Protein AF-A0A8T4R9L1-F1 (afdb_monomer)

Sequence (203 aa):
MLKIRDIDEAKTIFKGWDNNHMWDTPSLDFLEHTKKKARETLKLASYLLNKIENTHELDDISIASMWVITKCYYSMFFLVEYLLGLDGKKIPEGTQDTHKTIYLAFLYYYLIKNSELEQDSKKIITTSRMSKALVLFKDSQDESLVLQRIKKSASDLKSQKEQRHKFTYRENRPAELYEAKKSFEKAREFREIIEEYIQTKKV

pLDDT: mean 87.04, std 10.11, range [48.38, 98.44]

Structure (mmCIF, N/CA/C/O backbone):
data_AF-A0A8T4R9L1-F1
#
_entry.id   AF-A0A8T4R9L1-F1
#
loop_
_atom_site.group_PDB
_atom_site.id
_atom_site.type_symbol
_atom_site.label_atom_id
_atom_site.label_alt_id
_atom_site.label_comp_id
_atom_site.label_asym_id
_atom_site.label_entity_id
_atom_site.label_seq_id
_atom_site.pdbx_PDB_ins_code
_atom_site.Cartn_x
_atom_site.Cartn_y
_atom_site.Cartn_z
_atom_site.occupancy
_atom_site.B_iso_or_equiv
_atom_site.auth_seq_id
_atom_site.auth_comp_id
_atom_site.auth_asym_id
_atom_site.auth_atom_id
_atom_site.pdbx_PDB_model_num
ATOM 1 N N . MET A 1 1 ? 6.833 12.960 6.182 1.00 62.31 1 MET A N 1
ATOM 2 C CA . MET A 1 1 ? 5.923 13.274 7.312 1.00 62.31 1 MET A CA 1
ATOM 3 C C . MET A 1 1 ? 4.505 13.224 6.764 1.00 62.31 1 MET A C 1
ATOM 5 O O . MET A 1 1 ? 4.333 13.671 5.633 1.00 62.31 1 MET A O 1
ATOM 9 N N . LEU A 1 2 ? 3.537 12.633 7.479 1.00 75.50 2 LEU A N 1
ATOM 10 C CA . LEU A 1 2 ? 2.131 12.683 7.051 1.00 75.50 2 LEU A CA 1
ATOM 11 C C . LEU A 1 2 ? 1.713 14.152 6.984 1.00 75.50 2 LEU A C 1
ATOM 13 O O . LEU A 1 2 ? 1.981 14.895 7.928 1.00 75.50 2 LEU A O 1
ATOM 17 N N . LYS A 1 3 ? 1.135 14.594 5.865 1.00 85.38 3 LYS A N 1
ATOM 18 C CA . LYS A 1 3 ? 0.703 15.988 5.757 1.00 85.38 3 LYS A CA 1
ATOM 19 C C . LYS A 1 3 ? -0.622 16.132 6.496 1.00 85.38 3 LYS A C 1
ATOM 21 O O . LYS A 1 3 ? -1.505 15.304 6.305 1.00 85.38 3 LYS A O 1
ATOM 26 N N . ILE A 1 4 ? -0.768 17.205 7.274 1.00 84.19 4 ILE A N 1
ATOM 27 C CA . ILE A 1 4 ? -2.018 17.535 7.985 1.00 84.19 4 ILE A CA 1
ATOM 28 C C . ILE A 1 4 ? -3.203 17.529 7.010 1.00 84.19 4 ILE A C 1
ATOM 30 O O . ILE A 1 4 ? -4.200 16.870 7.260 1.00 84.19 4 ILE A O 1
ATOM 34 N N . ARG A 1 5 ? -3.014 18.093 5.810 1.00 88.81 5 ARG A N 1
ATOM 35 C CA . ARG A 1 5 ? -4.011 18.044 4.733 1.00 88.81 5 ARG A CA 1
ATOM 36 C C . ARG A 1 5 ? -4.490 16.627 4.382 1.00 88.81 5 ARG A C 1
ATOM 38 O O . ARG A 1 5 ? -5.675 16.453 4.137 1.00 88.81 5 ARG A O 1
ATOM 45 N N . ASP A 1 6 ? -3.598 15.632 4.329 1.00 89.44 6 ASP A N 1
ATOM 46 C CA . ASP A 1 6 ? -4.005 14.251 4.022 1.00 89.44 6 ASP A CA 1
ATOM 47 C C . ASP A 1 6 ? -4.809 13.649 5.190 1.00 89.44 6 ASP A C 1
ATOM 49 O O . ASP A 1 6 ? -5.739 12.880 4.966 1.00 89.44 6 ASP A O 1
ATOM 53 N N . ILE A 1 7 ? -4.461 14.009 6.433 1.00 88.06 7 ILE A N 1
ATOM 54 C CA . ILE A 1 7 ? -5.166 13.578 7.650 1.00 88.06 7 ILE A CA 1
ATOM 55 C C . ILE A 1 7 ? -6.583 14.161 7.673 1.00 88.06 7 ILE A C 1
ATOM 57 O O . ILE A 1 7 ? -7.544 13.418 7.871 1.00 88.06 7 ILE A O 1
ATOM 61 N N . ASP A 1 8 ? -6.718 15.465 7.436 1.00 88.62 8 ASP A N 1
ATOM 62 C CA . ASP A 1 8 ? -8.008 16.161 7.442 1.00 88.62 8 ASP A CA 1
ATOM 63 C C . ASP A 1 8 ? -8.919 15.660 6.321 1.00 88.62 8 ASP A C 1
ATOM 65 O O . ASP A 1 8 ? -10.107 15.402 6.536 1.00 88.62 8 ASP A O 1
ATOM 69 N N . GLU A 1 9 ? -8.355 15.455 5.129 1.00 91.06 9 GLU A N 1
ATOM 70 C CA . GLU A 1 9 ? -9.093 14.912 3.993 1.00 91.06 9 GLU A CA 1
ATOM 71 C C . GLU A 1 9 ? -9.571 13.480 4.271 1.00 91.06 9 GLU A C 1
ATOM 73 O O . GLU A 1 9 ? -10.744 13.170 4.057 1.00 91.06 9 GLU A O 1
ATOM 78 N N . ALA A 1 10 ? -8.703 12.624 4.819 1.00 90.19 10 ALA A N 1
ATOM 79 C CA . ALA A 1 10 ? -9.068 11.265 5.205 1.00 90.19 10 ALA A CA 1
ATOM 80 C C . ALA A 1 10 ? -10.203 11.261 6.247 1.00 90.19 10 ALA A C 1
ATOM 82 O O . ALA A 1 10 ? -11.196 10.556 6.079 1.00 90.19 10 ALA A O 1
ATOM 83 N N . LYS A 1 11 ? -10.120 12.091 7.293 1.00 87.69 11 LYS A N 1
ATOM 84 C CA . LYS A 1 11 ? -11.196 12.202 8.292 1.00 87.69 11 LYS A CA 1
ATOM 85 C C . LYS A 1 11 ? -12.517 12.644 7.673 1.00 87.69 11 LYS A C 1
ATOM 87 O O . LYS A 1 11 ? -13.553 12.063 7.988 1.00 87.69 11 LYS A O 1
ATOM 92 N N . THR A 1 12 ? -12.474 13.649 6.804 1.00 87.94 12 THR A N 1
ATOM 93 C CA . THR A 1 12 ? -13.668 14.214 6.165 1.00 87.94 12 THR A CA 1
ATOM 94 C C . THR A 1 12 ? -14.386 13.167 5.319 1.00 87.94 12 THR A C 1
ATOM 96 O O . THR A 1 12 ? -15.592 12.985 5.466 1.00 87.94 12 THR A O 1
ATOM 99 N N . ILE A 1 13 ? -13.644 12.434 4.483 1.00 87.00 13 ILE A N 1
ATOM 100 C CA . ILE A 1 13 ? -14.214 11.402 3.608 1.00 87.00 13 ILE A CA 1
ATOM 101 C C . ILE A 1 13 ? -14.765 10.237 4.439 1.00 87.00 13 ILE A C 1
ATOM 103 O O . ILE A 1 13 ? -15.932 9.867 4.305 1.00 87.00 13 ILE A O 1
ATOM 107 N N . PHE A 1 14 ? -13.949 9.664 5.327 1.00 87.06 14 PHE A N 1
ATOM 108 C CA . PHE A 1 14 ? -14.274 8.367 5.921 1.00 87.06 14 PHE A CA 1
ATOM 109 C C . PHE A 1 14 ? -15.172 8.434 7.159 1.00 87.06 14 PHE A C 1
ATOM 111 O O . PHE A 1 14 ? -15.852 7.449 7.446 1.00 87.06 14 PHE A O 1
ATOM 118 N N . LYS A 1 15 ? -15.290 9.589 7.835 1.00 79.56 15 LYS A N 1
ATOM 119 C CA . LYS A 1 15 ? -16.308 9.776 8.889 1.00 79.56 15 LYS A CA 1
ATOM 120 C C . LYS A 1 15 ? -17.728 9.636 8.326 1.00 79.56 15 LYS A C 1
ATOM 122 O O . LYS A 1 15 ? -18.592 9.074 8.987 1.00 79.56 15 LYS A O 1
ATOM 127 N N . GLY A 1 16 ? -17.962 10.101 7.095 1.00 71.69 16 GLY A N 1
ATOM 128 C CA . GLY A 1 16 ? -19.241 9.913 6.400 1.00 71.69 16 GLY A CA 1
ATOM 129 C C . GLY A 1 16 ? -19.455 8.486 5.880 1.00 71.69 16 GLY A C 1
ATOM 130 O O . GLY A 1 16 ? -20.595 8.046 5.736 1.00 71.69 16 GLY A O 1
ATOM 131 N N . TRP A 1 17 ? -18.372 7.752 5.608 1.00 78.88 17 TRP A N 1
ATOM 132 C CA . TRP A 1 17 ? -18.435 6.385 5.080 1.00 78.88 17 TRP A CA 1
ATOM 133 C C . TRP A 1 17 ? -18.660 5.343 6.162 1.00 78.88 17 TRP A C 1
ATOM 135 O O . TRP A 1 17 ? -19.376 4.380 5.917 1.00 78.88 17 TRP A O 1
ATOM 145 N N . ASP A 1 18 ? -18.127 5.552 7.365 1.00 72.81 18 ASP A N 1
ATOM 146 C CA . ASP A 1 18 ? -18.376 4.655 8.495 1.00 72.81 18 ASP A CA 1
ATOM 147 C C . ASP A 1 18 ? -19.863 4.493 8.824 1.00 72.81 18 ASP A C 1
ATOM 149 O O . ASP A 1 18 ? -20.257 3.439 9.313 1.00 72.81 18 ASP A O 1
ATOM 153 N N . ASN A 1 19 ? -20.681 5.492 8.495 1.00 68.75 19 ASN A N 1
ATOM 154 C CA . ASN A 1 19 ? -22.121 5.451 8.719 1.00 68.75 19 ASN A CA 1
ATOM 155 C C . ASN A 1 19 ? -22.905 4.775 7.579 1.00 68.75 19 ASN A C 1
ATOM 157 O O . ASN A 1 19 ? -24.065 4.448 7.783 1.00 68.75 19 ASN A O 1
ATOM 161 N N . ASN A 1 20 ? -22.310 4.595 6.389 1.00 67.56 20 ASN A N 1
ATOM 162 C CA . ASN A 1 20 ? -23.070 4.320 5.157 1.00 67.56 20 ASN A CA 1
ATOM 163 C C . ASN A 1 20 ? -22.440 3.293 4.189 1.00 67.56 20 ASN A C 1
ATOM 165 O O . ASN A 1 20 ? -23.089 2.907 3.223 1.00 67.56 20 ASN A O 1
ATOM 169 N N . HIS A 1 21 ? -21.183 2.876 4.383 1.00 67.88 21 HIS A N 1
ATOM 170 C CA . HIS A 1 21 ? -20.428 2.086 3.396 1.00 67.88 21 HIS A CA 1
ATOM 171 C C . HIS A 1 21 ? -19.592 0.986 4.061 1.00 67.88 21 HIS A C 1
ATOM 173 O O . HIS A 1 21 ? -18.358 1.035 4.112 1.00 67.88 21 HIS A O 1
ATOM 179 N N . MET A 1 22 ? -20.284 -0.029 4.572 1.00 70.19 22 MET A N 1
ATOM 180 C CA . MET A 1 22 ? -19.676 -1.260 5.075 1.00 70.19 22 MET A CA 1
ATOM 181 C C . MET A 1 22 ? -20.150 -2.456 4.253 1.00 70.19 22 MET A C 1
ATOM 183 O O . MET A 1 22 ? -21.256 -2.454 3.720 1.00 70.19 22 MET A O 1
ATOM 187 N N . TRP A 1 23 ? -19.298 -3.468 4.138 1.00 64.94 23 TRP A N 1
ATOM 188 C CA . TRP A 1 23 ? -19.757 -4.805 3.790 1.00 64.94 23 TRP A CA 1
ATOM 189 C C . TRP A 1 23 ? -20.481 -5.388 5.003 1.00 64.94 23 TRP A C 1
ATOM 191 O O . TRP A 1 23 ? -19.935 -5.328 6.103 1.00 64.94 23 TRP A O 1
ATOM 201 N N . ASP A 1 24 ? -21.635 -6.022 4.795 1.00 67.50 24 ASP A N 1
ATOM 202 C CA . ASP A 1 24 ? -22.235 -6.875 5.830 1.00 67.50 24 ASP A CA 1
ATOM 203 C C . ASP A 1 24 ? -21.300 -8.054 6.133 1.00 67.50 24 ASP A C 1
ATOM 205 O O . ASP A 1 24 ? -20.992 -8.364 7.280 1.00 67.50 24 ASP A O 1
ATOM 209 N N . THR A 1 25 ? -20.774 -8.682 5.079 1.00 75.25 25 THR A N 1
ATOM 210 C CA . THR A 1 25 ? -19.637 -9.606 5.118 1.00 75.25 25 THR A CA 1
ATOM 211 C C . THR A 1 25 ? -18.990 -9.614 3.726 1.00 75.25 25 THR A C 1
ATOM 213 O O . THR A 1 25 ? -19.687 -9.865 2.741 1.00 75.25 25 THR A O 1
ATOM 216 N N . PRO A 1 26 ? -17.689 -9.311 3.584 1.00 82.75 26 PRO A N 1
ATOM 217 C CA . PRO A 1 26 ? -17.013 -9.432 2.297 1.00 82.75 26 PRO A CA 1
ATOM 2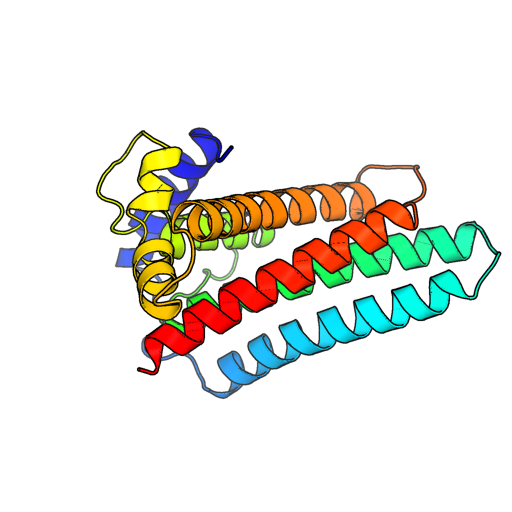18 C C . PRO A 1 26 ? -16.978 -10.900 1.865 1.00 82.75 26 PRO A C 1
ATOM 220 O O . PRO A 1 26 ? -16.735 -11.782 2.689 1.00 82.75 26 PRO A O 1
ATOM 223 N N . SER A 1 27 ? -17.185 -11.174 0.575 1.00 86.62 27 SER A N 1
ATOM 224 C CA . SER A 1 27 ? -17.116 -12.551 0.082 1.00 86.62 27 SER A CA 1
ATOM 225 C C . SER A 1 27 ? -15.698 -13.117 0.220 1.00 86.62 27 SER A C 1
ATOM 227 O O . SER A 1 27 ? -14.704 -12.409 0.026 1.00 86.62 27 SER A O 1
ATOM 229 N N . LEU A 1 28 ? -15.599 -14.414 0.529 1.00 88.56 28 LEU A N 1
ATOM 230 C CA . LEU A 1 28 ? -14.314 -15.119 0.570 1.00 88.56 28 LEU A CA 1
ATOM 231 C C . LEU A 1 28 ? -13.585 -15.004 -0.773 1.00 88.56 28 LEU A C 1
ATOM 233 O O . LEU A 1 28 ? -12.397 -14.693 -0.790 1.00 88.56 28 LEU A O 1
ATOM 237 N N . ASP A 1 29 ? -14.317 -15.124 -1.883 1.00 91.31 29 ASP A N 1
ATOM 238 C CA . ASP A 1 29 ? -13.775 -14.969 -3.234 1.00 91.31 29 ASP A CA 1
ATOM 239 C C . ASP A 1 29 ? -13.110 -13.605 -3.445 1.00 91.31 29 ASP A C 1
ATOM 241 O O . ASP A 1 29 ? -12.021 -13.530 -4.014 1.00 91.31 29 ASP A O 1
ATOM 245 N N . PHE A 1 30 ? -13.720 -12.517 -2.960 1.00 90.81 30 PHE A N 1
ATOM 246 C CA . PHE A 1 30 ? -13.123 -11.183 -3.035 1.00 90.81 30 PHE A CA 1
ATOM 247 C C . PHE A 1 30 ? -11.827 -11.111 -2.222 1.00 90.81 30 PHE A C 1
ATOM 249 O O . PHE A 1 30 ? -10.801 -10.644 -2.721 1.00 90.81 30 PHE A O 1
ATOM 256 N N . LEU A 1 31 ? -11.848 -11.600 -0.981 1.00 93.56 31 LEU A N 1
ATOM 257 C CA . LEU A 1 31 ? -10.680 -11.580 -0.099 1.00 93.56 31 LEU A CA 1
ATOM 258 C C . LEU A 1 31 ? -9.517 -12.397 -0.678 1.00 93.56 31 LEU A C 1
ATOM 260 O O . LEU A 1 31 ? -8.376 -11.923 -0.708 1.00 93.56 31 LEU A O 1
ATOM 264 N N . GLU A 1 32 ? -9.794 -13.599 -1.180 1.00 94.50 32 GLU A N 1
ATOM 265 C CA . GLU A 1 32 ? -8.800 -14.456 -1.824 1.00 94.50 32 GLU A CA 1
ATOM 266 C C . GLU A 1 32 ? -8.276 -13.848 -3.121 1.00 94.50 32 GLU A C 1
ATOM 268 O O . GLU A 1 32 ? -7.059 -13.826 -3.339 1.00 94.50 32 GLU A O 1
ATOM 273 N N . HIS A 1 33 ? -9.164 -13.302 -3.955 1.00 94.75 33 HIS A N 1
ATOM 274 C CA . HIS A 1 33 ? -8.796 -12.640 -5.200 1.00 94.75 33 HIS A CA 1
ATOM 275 C C . HIS A 1 33 ? -7.840 -11.477 -4.946 1.00 94.75 33 HIS A C 1
ATOM 277 O O . HIS A 1 33 ? -6.754 -11.428 -5.527 1.00 94.75 33 HIS A O 1
ATOM 283 N N . THR A 1 34 ? -8.199 -10.563 -4.049 1.00 94.44 34 THR A N 1
ATOM 284 C CA . THR A 1 34 ? -7.421 -9.349 -3.782 1.00 94.44 34 THR A CA 1
ATOM 285 C C . THR A 1 34 ? -6.072 -9.685 -3.141 1.00 94.44 34 THR A C 1
ATOM 287 O O . THR A 1 34 ? -5.028 -9.180 -3.567 1.00 94.44 34 THR A O 1
ATOM 290 N N . LYS A 1 35 ? -6.041 -10.637 -2.200 1.00 96.38 35 LYS A N 1
ATOM 291 C CA . LYS A 1 35 ? -4.792 -11.164 -1.627 1.00 96.38 35 LYS A CA 1
ATOM 292 C C . LYS A 1 35 ? -3.896 -11.810 -2.689 1.00 96.38 35 LYS A C 1
ATOM 294 O O . LYS A 1 35 ? -2.681 -11.585 -2.702 1.00 96.38 35 LYS A O 1
ATOM 299 N N . LYS A 1 36 ? -4.472 -12.612 -3.589 1.00 97.31 36 LYS A N 1
ATOM 300 C CA . LYS A 1 36 ? -3.748 -13.247 -4.699 1.00 97.31 36 LYS A CA 1
ATOM 301 C C . LYS A 1 36 ? -3.178 -12.193 -5.646 1.00 97.31 36 LYS A C 1
ATOM 303 O O . LYS A 1 36 ? -1.985 -12.246 -5.945 1.00 97.31 36 LYS A O 1
ATOM 308 N N . LYS A 1 37 ? -3.976 -11.192 -6.033 1.00 97.50 37 LYS A N 1
ATOM 309 C CA . LYS A 1 37 ? -3.552 -10.072 -6.888 1.00 97.50 37 LYS A CA 1
ATOM 310 C C . LYS A 1 37 ? -2.386 -9.300 -6.293 1.00 97.50 37 LYS A C 1
ATOM 312 O O . LYS A 1 37 ? -1.410 -9.072 -7.006 1.00 97.50 37 LYS A O 1
ATOM 317 N N . ALA A 1 38 ? -2.435 -8.958 -5.006 1.00 97.31 38 ALA A N 1
ATOM 318 C CA . ALA A 1 38 ? -1.312 -8.329 -4.315 1.00 97.31 38 ALA A CA 1
ATOM 319 C C . ALA A 1 38 ? -0.014 -9.139 -4.489 1.00 97.31 38 ALA A C 1
ATOM 321 O O . ALA A 1 38 ? 0.994 -8.632 -4.986 1.00 97.31 38 ALA A O 1
ATOM 322 N N . ARG A 1 39 ? -0.061 -10.437 -4.161 1.00 97.44 39 ARG A N 1
ATOM 323 C CA . ARG A 1 39 ? 1.101 -11.336 -4.229 1.00 97.44 39 ARG A CA 1
ATOM 324 C C . ARG A 1 39 ? 1.634 -11.510 -5.651 1.00 97.44 39 ARG A C 1
ATOM 326 O O . ARG A 1 39 ? 2.844 -11.457 -5.861 1.00 97.44 39 ARG A O 1
ATOM 333 N N . GLU A 1 40 ? 0.760 -11.773 -6.614 1.00 97.81 40 GLU A N 1
ATOM 334 C CA . GLU A 1 40 ? 1.146 -12.012 -8.009 1.00 97.81 40 GLU A CA 1
ATOM 335 C C . GLU A 1 40 ? 1.727 -10.762 -8.660 1.00 97.81 40 GLU A C 1
ATOM 337 O O . GLU A 1 40 ? 2.700 -10.851 -9.407 1.00 97.81 40 GLU A O 1
ATOM 342 N N . THR A 1 41 ? 1.196 -9.590 -8.316 1.00 97.69 41 THR A N 1
ATOM 343 C CA . THR A 1 41 ? 1.702 -8.317 -8.828 1.00 97.69 41 THR A CA 1
ATOM 344 C C . THR A 1 41 ? 3.136 -8.066 -8.350 1.00 97.69 41 THR A C 1
ATOM 346 O O . THR A 1 41 ? 3.993 -7.712 -9.161 1.00 97.69 41 THR A O 1
ATOM 349 N N . LEU A 1 42 ? 3.445 -8.325 -7.073 1.00 98.06 42 LEU A N 1
ATOM 350 C CA . LEU A 1 42 ? 4.815 -8.195 -6.561 1.00 98.06 42 LEU A CA 1
ATOM 351 C C . LEU A 1 42 ? 5.771 -9.244 -7.148 1.00 98.06 42 LEU A C 1
ATOM 353 O O . LEU A 1 42 ? 6.912 -8.923 -7.475 1.00 98.06 42 LEU A O 1
ATOM 357 N N . LYS A 1 43 ? 5.309 -10.489 -7.334 1.00 97.94 43 LYS A N 1
ATOM 358 C CA . LYS A 1 43 ? 6.095 -11.533 -8.018 1.00 97.94 43 LYS A CA 1
ATOM 359 C C . LYS A 1 43 ? 6.458 -11.123 -9.443 1.00 97.94 43 LYS A C 1
ATOM 361 O O . LYS A 1 43 ? 7.598 -11.309 -9.856 1.00 97.94 43 LYS A O 1
ATOM 366 N N . LEU A 1 44 ? 5.509 -10.542 -10.176 1.00 97.19 44 LEU A N 1
ATOM 367 C CA . LEU A 1 44 ? 5.760 -10.033 -11.519 1.00 97.19 44 LEU A CA 1
ATOM 368 C C . LEU A 1 44 ? 6.776 -8.882 -11.504 1.00 97.19 44 LEU A C 1
ATOM 370 O O . LEU A 1 44 ? 7.656 -8.853 -12.356 1.00 97.19 44 LEU A O 1
ATOM 374 N N . ALA A 1 45 ? 6.703 -7.975 -10.525 1.00 97.44 45 ALA A N 1
ATOM 375 C CA . ALA A 1 45 ? 7.701 -6.916 -10.360 1.00 97.44 45 ALA A CA 1
ATOM 376 C C . ALA A 1 45 ? 9.117 -7.487 -10.150 1.00 97.44 45 ALA A C 1
ATOM 378 O O . ALA A 1 45 ? 10.055 -7.042 -10.803 1.00 97.44 45 ALA A O 1
ATOM 379 N N . SER A 1 46 ? 9.257 -8.515 -9.305 1.00 97.69 46 SER A N 1
ATOM 380 C CA . SER A 1 46 ? 10.533 -9.216 -9.092 1.00 97.69 46 SER A CA 1
ATOM 381 C C . SER A 1 46 ? 11.046 -9.882 -10.371 1.00 97.69 46 SER A C 1
ATOM 383 O O . SER A 1 46 ? 12.210 -9.728 -10.724 1.00 97.69 46 SER A O 1
ATOM 385 N N . TYR A 1 47 ? 10.169 -10.578 -11.099 1.00 95.69 47 TYR A N 1
ATOM 386 C CA . TYR A 1 47 ? 10.522 -11.208 -12.370 1.00 95.69 47 TYR A CA 1
ATOM 387 C C . TYR A 1 47 ? 11.024 -10.191 -13.403 1.00 95.69 47 TYR A C 1
ATOM 389 O O . TYR A 1 47 ? 12.028 -10.431 -14.069 1.00 95.69 47 TYR A O 1
ATOM 397 N N . LEU A 1 48 ? 10.341 -9.048 -13.521 1.00 94.81 48 LEU A N 1
ATOM 398 C CA . LEU A 1 48 ? 10.748 -7.971 -14.419 1.00 94.81 48 LEU A CA 1
ATOM 399 C C . LEU A 1 48 ? 12.090 -7.370 -13.996 1.00 94.81 48 LEU A C 1
ATOM 401 O O . LEU A 1 48 ? 12.949 -7.206 -14.851 1.00 94.81 48 LEU A O 1
ATOM 405 N N . LEU A 1 49 ? 12.311 -7.114 -12.703 1.00 94.44 49 LEU A N 1
ATOM 406 C CA . LEU A 1 49 ? 13.608 -6.636 -12.211 1.00 94.44 49 LEU A CA 1
ATOM 407 C C . LEU A 1 49 ? 14.749 -7.581 -12.576 1.00 94.44 49 LEU A C 1
ATOM 409 O O . LEU A 1 49 ? 15.736 -7.131 -13.150 1.00 94.44 49 LEU A O 1
ATOM 413 N N . ASN A 1 50 ? 14.578 -8.881 -12.331 1.00 92.75 50 ASN A N 1
ATOM 414 C CA . ASN A 1 50 ? 15.585 -9.878 -12.689 1.00 92.75 50 ASN A CA 1
ATOM 415 C C . ASN A 1 50 ? 15.859 -9.883 -14.199 1.00 92.75 50 ASN A C 1
ATOM 417 O O . ASN A 1 50 ? 16.997 -10.053 -14.617 1.00 92.75 50 ASN A O 1
ATOM 421 N N . LYS A 1 51 ? 14.839 -9.681 -15.043 1.00 89.25 51 LYS A N 1
ATOM 422 C CA . LYS A 1 51 ? 15.044 -9.552 -16.493 1.00 89.25 51 LYS A CA 1
ATOM 423 C C . LYS A 1 51 ? 15.832 -8.298 -16.864 1.00 89.25 51 LYS A C 1
ATOM 425 O O . LYS A 1 51 ? 16.728 -8.387 -17.694 1.00 89.25 51 LYS A O 1
ATOM 430 N N . ILE A 1 52 ? 15.518 -7.161 -16.246 1.00 90.75 52 ILE A N 1
ATOM 431 C CA . ILE A 1 52 ? 16.179 -5.878 -16.525 1.00 90.75 52 ILE A CA 1
ATOM 432 C C . ILE A 1 52 ? 17.663 -5.926 -16.151 1.00 90.75 52 ILE A C 1
ATOM 434 O O . ILE A 1 52 ? 18.496 -5.378 -16.860 1.00 90.75 52 ILE A O 1
ATOM 438 N N . GLU A 1 53 ? 18.015 -6.603 -15.060 1.00 85.38 53 GLU A N 1
ATOM 439 C CA . GLU A 1 53 ? 19.414 -6.747 -14.634 1.00 85.38 53 GLU A CA 1
ATOM 440 C C . GLU A 1 53 ? 20.275 -7.551 -15.618 1.00 85.38 53 GLU A C 1
ATOM 442 O O . GLU A 1 53 ? 21.498 -7.452 -15.573 1.00 85.38 53 GLU A O 1
ATOM 447 N N . ASN A 1 54 ? 19.641 -8.311 -16.514 1.00 85.19 54 ASN A N 1
ATOM 448 C CA . ASN A 1 54 ? 20.299 -9.142 -17.517 1.00 85.19 54 ASN A CA 1
ATOM 449 C C . ASN A 1 54 ? 20.196 -8.573 -18.946 1.00 85.19 54 ASN A C 1
ATOM 451 O O . ASN A 1 54 ? 20.584 -9.260 -19.889 1.00 85.19 54 ASN A O 1
ATOM 455 N N . THR A 1 55 ? 19.667 -7.356 -19.130 1.00 82.44 55 THR A N 1
ATOM 456 C CA . THR A 1 55 ? 19.642 -6.670 -20.435 1.00 82.44 55 THR A CA 1
ATOM 457 C C . THR A 1 55 ? 20.549 -5.438 -20.435 1.00 82.44 55 THR A C 1
ATOM 459 O O . THR A 1 55 ? 20.804 -4.834 -19.393 1.00 82.44 55 THR A O 1
ATOM 462 N N . HIS A 1 56 ? 21.035 -5.057 -21.616 1.00 79.88 56 HIS A N 1
ATOM 463 C CA . HIS A 1 56 ? 21.890 -3.881 -21.822 1.00 79.88 56 HIS A CA 1
ATOM 464 C C . HIS A 1 56 ? 21.213 -2.783 -22.657 1.00 79.88 56 HIS A C 1
ATOM 466 O O . HIS A 1 56 ? 21.784 -1.709 -22.840 1.00 79.88 56 HIS A O 1
ATOM 472 N N . GLU A 1 57 ? 19.997 -3.029 -23.148 1.00 84.50 57 GLU A N 1
ATOM 473 C CA . GLU A 1 57 ? 19.249 -2.082 -23.973 1.00 84.50 57 GLU A CA 1
ATOM 474 C C . GLU A 1 57 ? 18.518 -1.051 -23.100 1.00 84.50 57 GLU A C 1
ATOM 476 O O . GLU A 1 57 ? 17.649 -1.391 -22.298 1.00 84.50 57 GLU A O 1
ATOM 481 N N . LEU A 1 58 ? 18.882 0.229 -23.239 1.00 75.88 58 LEU A N 1
ATOM 482 C CA . LEU A 1 58 ? 18.392 1.312 -22.374 1.00 75.88 58 LEU A CA 1
ATOM 483 C C . LEU A 1 58 ? 16.874 1.530 -22.464 1.00 75.88 58 LEU A C 1
ATOM 485 O O . LEU A 1 58 ? 16.237 1.787 -21.439 1.00 75.88 58 LEU A O 1
ATOM 489 N N . ASP A 1 59 ? 16.290 1.397 -23.656 1.00 81.50 59 ASP A N 1
ATOM 490 C CA . ASP A 1 59 ? 14.847 1.566 -23.862 1.00 81.50 59 ASP A CA 1
ATOM 491 C C . ASP A 1 59 ? 14.053 0.441 -23.181 1.00 81.50 59 ASP A C 1
ATOM 493 O O . ASP A 1 59 ? 13.080 0.702 -22.464 1.00 81.50 59 ASP A O 1
ATOM 497 N N . ASP A 1 60 ? 14.538 -0.796 -23.294 1.00 82.94 60 ASP A N 1
ATOM 498 C CA . ASP A 1 60 ? 13.984 -1.963 -22.607 1.00 82.94 60 ASP A CA 1
ATOM 499 C C . ASP A 1 60 ? 14.097 -1.833 -21.086 1.00 82.94 60 ASP A C 1
ATOM 501 O O . ASP A 1 60 ? 13.125 -2.089 -20.365 1.00 82.94 60 ASP A O 1
ATOM 505 N N . ILE A 1 61 ? 15.251 -1.373 -20.583 1.00 88.25 61 ILE A N 1
ATOM 506 C CA . ILE A 1 61 ? 15.450 -1.074 -19.158 1.00 88.25 61 ILE A CA 1
ATOM 507 C C . ILE A 1 61 ? 14.414 -0.056 -18.694 1.00 88.25 61 IL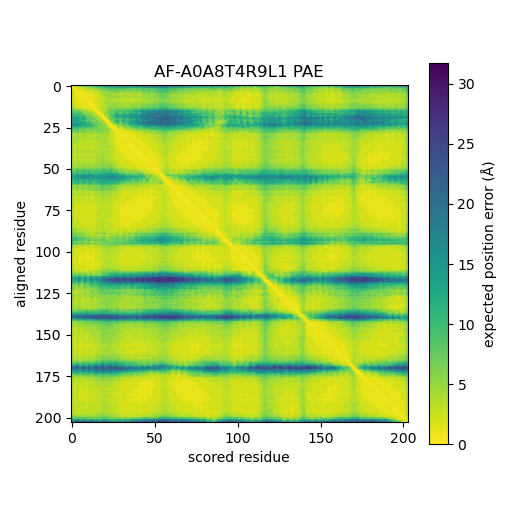E A C 1
ATOM 509 O O . ILE A 1 61 ? 13.822 -0.229 -17.623 1.00 88.25 61 ILE A O 1
ATOM 513 N N . SER A 1 62 ? 14.174 0.993 -19.480 1.00 88.56 62 SER A N 1
ATOM 514 C CA . SER A 1 62 ? 13.270 2.064 -19.087 1.00 88.56 62 SER A CA 1
ATOM 515 C C . SER A 1 62 ? 11.813 1.620 -19.036 1.00 88.56 62 SER A C 1
ATOM 517 O O . SER A 1 62 ? 11.152 1.765 -18.000 1.00 88.56 62 SER A O 1
ATOM 519 N N . ILE A 1 63 ? 11.319 1.011 -20.115 1.00 88.44 63 ILE A N 1
ATOM 520 C CA . ILE A 1 63 ? 9.939 0.524 -20.207 1.00 88.44 63 ILE A CA 1
ATOM 521 C C . ILE A 1 63 ? 9.679 -0.502 -19.104 1.00 88.44 63 ILE A C 1
ATOM 523 O O . ILE A 1 63 ? 8.688 -0.417 -18.372 1.00 88.44 63 ILE A O 1
ATOM 527 N N . ALA A 1 64 ? 10.587 -1.458 -18.926 1.00 90.81 64 ALA A N 1
ATOM 528 C CA . ALA A 1 64 ? 10.438 -2.473 -17.898 1.00 90.81 64 ALA A CA 1
ATOM 529 C C . ALA A 1 64 ? 10.534 -1.877 -16.479 1.00 90.81 64 ALA A C 1
ATOM 531 O O . ALA A 1 64 ? 9.767 -2.286 -15.604 1.00 90.81 64 ALA A O 1
ATOM 532 N N . SER A 1 65 ? 11.370 -0.857 -16.248 1.00 94.00 65 SER A N 1
ATOM 533 C CA . SER A 1 65 ? 11.430 -0.130 -14.968 1.00 94.00 65 SER A CA 1
ATOM 534 C C . SER A 1 65 ? 10.103 0.562 -14.638 1.00 94.00 65 SER A C 1
ATOM 536 O O . SER A 1 65 ? 9.624 0.466 -13.504 1.00 94.00 65 SER A O 1
ATOM 538 N N . MET A 1 66 ? 9.439 1.180 -15.623 1.00 92.81 66 MET A N 1
ATOM 539 C CA . MET A 1 66 ? 8.089 1.742 -15.447 1.00 92.81 66 MET A CA 1
ATOM 540 C C . MET A 1 66 ? 7.070 0.668 -15.050 1.00 92.81 66 MET A C 1
ATOM 542 O O . MET A 1 66 ? 6.229 0.888 -14.166 1.00 92.81 66 MET A O 1
ATOM 546 N N . TRP A 1 67 ? 7.141 -0.510 -15.678 1.00 93.81 67 TRP A N 1
ATOM 547 C CA . TRP A 1 67 ? 6.272 -1.632 -15.335 1.00 93.81 67 TRP A CA 1
ATOM 548 C C . TRP A 1 67 ? 6.530 -2.133 -13.920 1.00 93.81 67 TRP A C 1
ATOM 550 O O . TRP A 1 67 ? 5.566 -2.327 -13.182 1.00 93.81 67 TRP A O 1
ATOM 560 N N . VAL A 1 68 ? 7.788 -2.265 -13.494 1.00 96.44 68 VAL A N 1
ATOM 561 C CA . VAL A 1 68 ? 8.130 -2.626 -12.108 1.00 96.44 68 VAL A CA 1
ATOM 562 C C . VAL A 1 68 ? 7.495 -1.645 -11.128 1.00 96.44 68 VAL A C 1
ATOM 564 O O . VAL A 1 68 ? 6.776 -2.082 -10.231 1.00 96.44 68 VAL A O 1
ATOM 567 N N . ILE A 1 69 ? 7.683 -0.336 -11.318 1.00 95.81 69 ILE A N 1
ATOM 568 C CA . ILE A 1 69 ? 7.108 0.710 -10.452 1.00 95.81 69 ILE A CA 1
ATOM 569 C C . ILE A 1 69 ? 5.582 0.579 -10.385 1.00 95.81 69 ILE A C 1
ATOM 571 O O . ILE A 1 69 ? 4.985 0.583 -9.307 1.00 95.81 69 ILE A O 1
ATOM 575 N N . THR A 1 70 ? 4.943 0.393 -11.539 1.00 95.44 70 THR A N 1
ATOM 576 C CA . THR A 1 70 ? 3.489 0.225 -11.633 1.00 95.44 70 THR A CA 1
ATOM 577 C C . THR A 1 70 ? 3.017 -1.012 -10.869 1.00 95.44 70 THR A C 1
ATOM 579 O O . THR A 1 70 ? 2.047 -0.943 -10.113 1.00 95.44 70 THR A O 1
ATOM 582 N N . LYS A 1 71 ? 3.708 -2.146 -11.022 1.00 97.50 71 LYS A N 1
ATOM 583 C CA . LYS A 1 71 ? 3.385 -3.390 -10.313 1.00 97.50 71 LYS A CA 1
ATOM 584 C C . LYS A 1 71 ? 3.630 -3.264 -8.804 1.00 97.50 71 LYS A C 1
ATOM 586 O O . LYS A 1 71 ? 2.791 -3.699 -8.019 1.00 97.50 71 LYS A O 1
ATOM 591 N N . CYS A 1 72 ? 4.696 -2.595 -8.379 1.00 98.25 72 CYS A N 1
ATOM 592 C CA . CYS A 1 72 ? 4.954 -2.323 -6.962 1.00 98.25 72 CYS A CA 1
ATOM 593 C C . CYS A 1 72 ? 3.804 -1.529 -6.329 1.00 98.25 72 CYS A C 1
ATOM 595 O O . CYS A 1 72 ? 3.257 -1.945 -5.306 1.00 98.25 72 CYS A O 1
ATOM 597 N N . TYR A 1 73 ? 3.354 -0.458 -6.990 1.00 97.88 73 TYR A N 1
ATOM 598 C CA . TYR A 1 73 ? 2.203 0.316 -6.532 1.00 97.88 73 TYR A CA 1
ATOM 599 C C . TYR A 1 73 ? 0.918 -0.526 -6.443 1.00 97.88 73 TYR A C 1
ATOM 601 O O . TYR A 1 73 ? 0.257 -0.517 -5.405 1.00 97.88 73 TYR A O 1
ATOM 609 N N . TYR A 1 74 ? 0.568 -1.285 -7.489 1.00 97.94 74 TYR A N 1
ATOM 610 C CA . TYR A 1 74 ? -0.655 -2.098 -7.469 1.00 97.94 74 TYR A CA 1
ATOM 611 C C . TYR A 1 74 ? -0.605 -3.222 -6.429 1.00 97.94 74 TYR A C 1
ATOM 613 O O . TYR A 1 74 ? -1.628 -3.532 -5.826 1.00 97.94 74 TYR A O 1
ATOM 621 N N . SER A 1 75 ? 0.569 -3.791 -6.144 1.00 98.44 75 SER A N 1
ATOM 622 C CA . SER A 1 75 ? 0.717 -4.728 -5.026 1.00 98.44 75 SER A CA 1
ATOM 623 C C . SER A 1 75 ? 0.303 -4.082 -3.702 1.00 98.44 75 SER A C 1
ATOM 625 O O . SER A 1 75 ? -0.452 -4.675 -2.936 1.00 98.44 75 SER A O 1
ATOM 627 N N . MET A 1 76 ? 0.777 -2.863 -3.428 1.00 98.44 76 MET A N 1
ATOM 628 C CA . MET A 1 76 ? 0.428 -2.135 -2.204 1.00 98.44 76 MET A CA 1
ATOM 629 C C . MET A 1 76 ? -1.050 -1.726 -2.188 1.00 98.44 76 MET A C 1
ATOM 631 O O . MET A 1 76 ? -1.699 -1.833 -1.152 1.00 98.44 76 MET A O 1
ATOM 635 N N . PHE A 1 77 ? -1.595 -1.313 -3.337 1.00 97.56 77 PHE A N 1
ATOM 636 C CA . PHE A 1 77 ? -3.017 -1.007 -3.512 1.00 97.56 77 PHE A CA 1
ATOM 637 C C . PHE A 1 77 ? -3.895 -2.198 -3.113 1.00 97.56 77 PHE A C 1
ATOM 639 O O . PHE A 1 77 ? -4.757 -2.057 -2.248 1.00 97.56 77 PHE A O 1
ATOM 646 N N . PHE A 1 78 ? -3.630 -3.380 -3.679 1.00 97.69 78 PHE A N 1
ATOM 647 C CA . PHE A 1 78 ? -4.417 -4.578 -3.391 1.00 97.69 78 PHE A CA 1
ATOM 648 C C . PHE A 1 78 ? -4.236 -5.046 -1.943 1.00 97.69 78 PHE A C 1
ATOM 650 O O . PHE A 1 78 ? -5.179 -5.540 -1.342 1.00 97.69 78 PHE A O 1
ATOM 657 N N . LEU A 1 79 ? -3.066 -4.8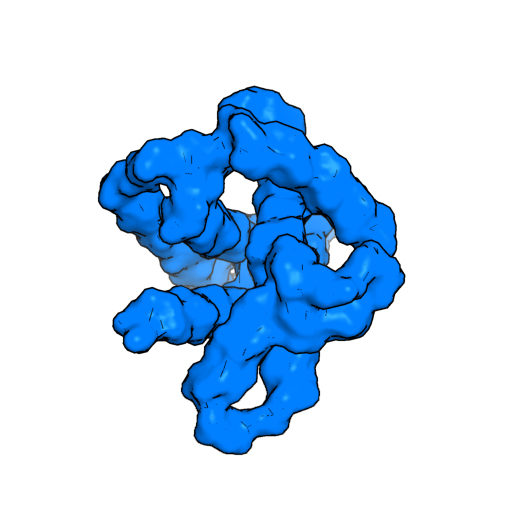50 -1.325 1.00 97.56 79 LEU A N 1
ATOM 658 C CA . LEU A 1 79 ? -2.905 -5.136 0.107 1.00 97.56 79 LEU A CA 1
ATOM 659 C C . LEU A 1 79 ? -3.789 -4.249 0.984 1.00 97.56 79 LEU A C 1
ATOM 661 O O . LEU A 1 79 ? -4.372 -4.742 1.946 1.00 97.56 79 LEU A O 1
ATOM 665 N N . VAL A 1 80 ? -3.906 -2.960 0.657 1.00 96.88 80 VAL A N 1
ATOM 666 C CA . VAL A 1 80 ? -4.807 -2.053 1.378 1.00 96.88 80 VAL A CA 1
ATOM 667 C C . VAL A 1 80 ? -6.263 -2.442 1.145 1.00 96.88 80 VAL A C 1
ATOM 669 O O . VAL A 1 80 ? -7.033 -2.482 2.097 1.00 96.88 80 VAL A O 1
ATOM 672 N N . GLU A 1 81 ? -6.645 -2.768 -0.086 1.00 94.94 81 GLU A N 1
ATOM 673 C CA . GLU A 1 81 ? -8.001 -3.226 -0.400 1.00 94.94 81 GLU A CA 1
ATOM 674 C C . GLU A 1 81 ? -8.351 -4.526 0.339 1.00 94.94 81 GLU A C 1
ATOM 676 O O . GLU A 1 81 ? -9.424 -4.638 0.931 1.00 94.94 81 GLU A O 1
ATOM 681 N N . TYR A 1 82 ? -7.415 -5.474 0.395 1.00 95.62 82 TYR A N 1
ATOM 682 C CA . TYR A 1 82 ? -7.561 -6.707 1.163 1.00 95.62 82 TYR A CA 1
ATOM 683 C C . TYR A 1 82 ? -7.723 -6.423 2.658 1.00 95.62 82 TYR A C 1
ATOM 685 O O . TYR A 1 82 ? -8.624 -6.965 3.292 1.00 95.62 82 TYR A O 1
ATOM 693 N N . LEU A 1 83 ? -6.895 -5.536 3.216 1.00 94.38 83 LEU A N 1
ATOM 694 C CA . LEU A 1 83 ? -7.009 -5.093 4.603 1.00 94.38 83 LEU A CA 1
ATOM 695 C C . LEU A 1 83 ? -8.384 -4.482 4.898 1.00 94.38 83 LEU A C 1
ATOM 697 O O . LEU A 1 83 ? -9.019 -4.855 5.881 1.00 94.38 83 LEU A O 1
ATOM 701 N N . LEU A 1 84 ? -8.851 -3.557 4.053 1.00 92.56 84 LEU A N 1
ATOM 702 C CA . LEU A 1 84 ? -10.182 -2.955 4.177 1.00 92.56 84 LEU A CA 1
ATOM 703 C C . LEU A 1 84 ? -11.271 -4.027 4.151 1.00 92.56 84 LEU A C 1
ATOM 705 O O . LEU A 1 84 ? -12.144 -4.007 5.015 1.00 92.56 84 LEU A O 1
ATOM 709 N N . GLY A 1 85 ? -11.163 -4.992 3.236 1.00 92.31 85 GLY A N 1
ATOM 710 C CA . GLY A 1 85 ? -12.036 -6.158 3.184 1.00 92.31 85 GLY A CA 1
ATOM 711 C C . GLY A 1 85 ? -12.059 -6.931 4.503 1.00 92.31 85 GLY A C 1
ATOM 712 O O . GLY A 1 85 ? -13.135 -7.173 5.032 1.00 92.31 85 GLY A O 1
ATOM 713 N N . LEU A 1 86 ? -10.903 -7.249 5.093 1.00 91.62 86 LEU A N 1
ATOM 714 C CA . LEU A 1 86 ? -10.842 -7.946 6.389 1.00 91.62 86 LEU A CA 1
ATOM 715 C C . LEU A 1 86 ? -11.569 -7.198 7.522 1.00 91.62 86 LEU A C 1
ATOM 717 O O . LEU A 1 86 ? -12.046 -7.834 8.454 1.00 91.62 86 LEU A O 1
ATOM 721 N N . ASP A 1 87 ? -11.675 -5.871 7.431 1.00 88.56 87 ASP A N 1
ATOM 722 C CA . ASP A 1 87 ? -12.377 -5.020 8.401 1.00 88.56 87 ASP A CA 1
ATOM 723 C C . ASP A 1 87 ? -13.813 -4.653 7.978 1.00 88.56 87 ASP A C 1
ATOM 725 O O . ASP A 1 87 ? -14.415 -3.735 8.545 1.00 88.56 87 ASP A O 1
ATOM 729 N N . GLY A 1 88 ? -14.357 -5.318 6.954 1.00 88.19 88 GLY A N 1
ATOM 730 C CA . GLY A 1 88 ? -15.703 -5.054 6.443 1.00 88.19 88 GLY A CA 1
ATOM 731 C C . GLY A 1 88 ? -15.857 -3.676 5.791 1.00 88.19 88 GLY A C 1
ATOM 732 O O . GLY A 1 88 ? -16.963 -3.154 5.689 1.00 88.19 88 GLY A O 1
ATOM 733 N N . LYS A 1 89 ? -14.767 -3.039 5.350 1.00 88.25 89 LYS A N 1
ATOM 734 C CA . LYS A 1 89 ? -14.788 -1.712 4.713 1.00 88.25 89 LYS A CA 1
ATOM 735 C C . LYS A 1 89 ? -14.798 -1.836 3.193 1.00 88.25 89 LYS A C 1
ATOM 73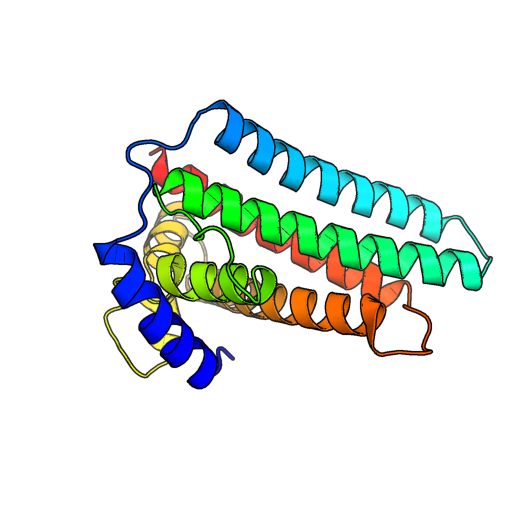7 O O . LYS A 1 89 ? -13.969 -2.535 2.614 1.00 88.25 89 LYS A O 1
ATOM 742 N N . LYS A 1 90 ? -15.734 -1.136 2.543 1.00 84.50 90 LYS A N 1
ATOM 743 C CA . LYS A 1 90 ? -15.868 -1.080 1.080 1.00 84.50 90 LYS A CA 1
ATOM 744 C C . LYS A 1 90 ? -15.494 0.310 0.580 1.00 84.50 90 LYS A C 1
ATOM 746 O O . LYS A 1 90 ? -15.902 1.308 1.167 1.00 84.50 90 LYS A O 1
ATOM 751 N N . ILE A 1 91 ? -14.759 0.379 -0.528 1.00 84.19 91 ILE A N 1
ATOM 752 C CA . ILE A 1 91 ? -14.664 1.623 -1.294 1.00 84.19 91 ILE A CA 1
ATOM 753 C C . ILE A 1 91 ? -15.927 1.737 -2.160 1.00 84.19 91 ILE A C 1
ATOM 755 O O . ILE A 1 91 ? -16.194 0.813 -2.929 1.00 84.19 91 ILE A O 1
ATOM 759 N N . PRO A 1 92 ? -16.710 2.825 -2.051 1.00 79.94 92 PRO A N 1
ATOM 760 C CA . PRO A 1 92 ? -17.907 3.042 -2.844 1.00 79.94 92 PRO A CA 1
ATOM 761 C C . PRO A 1 92 ? -17.623 2.978 -4.341 1.00 79.94 92 PRO A C 1
ATOM 763 O O . PRO A 1 92 ? -16.617 3.497 -4.842 1.00 79.94 92 PRO A O 1
ATOM 766 N N . GLU A 1 93 ? -18.559 2.370 -5.055 1.00 76.00 93 GLU A N 1
ATOM 767 C CA . GLU A 1 93 ? -18.567 2.350 -6.511 1.00 76.00 93 GLU A CA 1
ATOM 768 C C . GLU A 1 93 ? 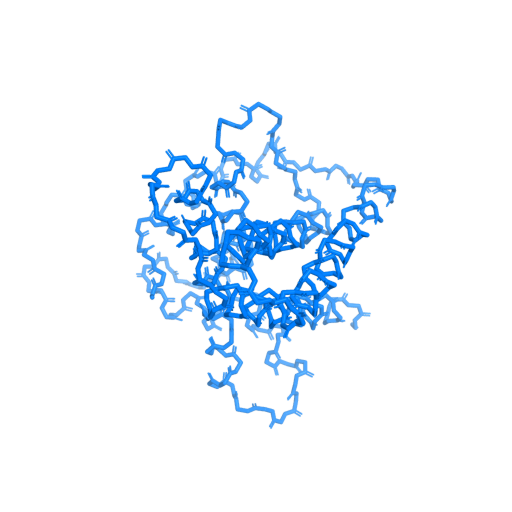-18.675 3.784 -7.054 1.00 76.00 93 GLU A C 1
ATOM 770 O O . GLU A 1 93 ? -19.323 4.644 -6.460 1.00 76.00 93 GLU A O 1
ATOM 775 N N . GLY A 1 94 ? -17.984 4.075 -8.160 1.00 73.62 94 GLY A N 1
ATOM 776 C CA . GLY A 1 94 ? -17.978 5.418 -8.756 1.00 73.62 94 GLY A CA 1
ATOM 777 C C . GLY A 1 94 ? -17.071 6.444 -8.060 1.00 73.62 94 GLY A C 1
ATOM 778 O O . GLY A 1 94 ? -17.119 7.627 -8.393 1.00 73.62 94 GLY A O 1
ATOM 779 N N . THR A 1 95 ? -16.210 6.021 -7.128 1.00 83.31 95 THR A N 1
ATOM 780 C CA . THR A 1 95 ? -15.199 6.897 -6.516 1.00 83.31 95 THR A CA 1
ATOM 781 C C . THR A 1 95 ? -14.284 7.523 -7.586 1.00 83.31 95 THR A C 1
ATOM 783 O O . THR A 1 95 ? -13.478 6.823 -8.202 1.00 83.31 95 THR A O 1
ATOM 786 N N . GLN A 1 96 ? -14.364 8.853 -7.758 1.00 78.75 96 GLN A N 1
ATOM 787 C CA . GLN A 1 96 ? -13.660 9.606 -8.814 1.00 78.75 96 GLN A CA 1
ATOM 788 C C . GLN A 1 96 ? -12.132 9.403 -8.838 1.00 78.75 96 GLN A C 1
ATOM 790 O O . GLN A 1 96 ? -11.547 9.342 -9.916 1.00 78.75 96 GLN A O 1
ATOM 795 N N . ASP A 1 97 ? -11.473 9.271 -7.679 1.00 89.88 97 ASP A N 1
ATOM 796 C CA . ASP A 1 97 ? -10.035 8.962 -7.584 1.00 89.88 97 ASP A CA 1
ATOM 797 C C . ASP A 1 97 ? -9.806 7.783 -6.634 1.00 89.88 97 ASP A C 1
ATOM 799 O O . ASP A 1 97 ? -9.407 7.934 -5.477 1.00 89.88 97 ASP A O 1
ATOM 803 N N . THR A 1 98 ? -10.062 6.575 -7.139 1.00 91.69 98 THR A N 1
ATOM 804 C CA . THR A 1 98 ? -9.912 5.331 -6.365 1.00 91.69 98 THR A CA 1
ATOM 805 C C . THR A 1 98 ? -8.490 5.170 -5.799 1.00 91.69 98 THR A C 1
ATOM 807 O O . THR A 1 98 ? -8.308 4.683 -4.683 1.00 91.69 98 THR A O 1
ATOM 810 N N . HIS A 1 99 ? -7.465 5.642 -6.514 1.00 93.12 99 HIS A N 1
ATOM 811 C CA . HIS A 1 99 ? -6.068 5.557 -6.085 1.00 93.12 99 HIS A CA 1
ATOM 812 C C . HIS A 1 99 ? -5.769 6.432 -4.867 1.00 93.12 99 HIS A C 1
ATOM 814 O O . HIS A 1 99 ? -5.071 6.007 -3.940 1.00 93.12 99 HIS A O 1
ATOM 820 N N . LYS A 1 100 ? -6.270 7.671 -4.863 1.00 93.25 100 LYS A N 1
ATOM 821 C CA . LYS A 1 100 ? -6.180 8.563 -3.704 1.00 93.25 100 LYS A CA 1
ATOM 822 C C . LYS A 1 100 ? -7.020 8.035 -2.552 1.00 93.25 100 LYS A C 1
ATOM 824 O O . LYS A 1 100 ? -6.534 8.024 -1.426 1.00 93.25 100 LYS A O 1
ATOM 829 N N . THR A 1 101 ? -8.220 7.547 -2.834 1.00 93.38 101 THR A N 1
ATOM 830 C CA . THR A 1 101 ? -9.110 6.977 -1.824 1.00 93.38 101 THR A CA 1
ATOM 831 C C . THR A 1 101 ? -8.482 5.792 -1.106 1.00 93.38 101 THR A C 1
ATOM 833 O O . THR A 1 101 ? -8.502 5.779 0.117 1.00 93.38 101 THR A O 1
ATOM 836 N N . ILE A 1 102 ? -7.849 4.848 -1.809 1.00 94.94 102 ILE A N 1
ATOM 837 C CA . ILE A 1 102 ? -7.121 3.732 -1.176 1.00 94.94 102 ILE A CA 1
ATOM 838 C C . ILE A 1 102 ? -6.046 4.240 -0.212 1.00 94.94 102 ILE A C 1
ATOM 840 O O . ILE A 1 102 ? -5.951 3.777 0.923 1.00 94.94 102 ILE A O 1
ATOM 844 N N . TYR A 1 103 ? -5.262 5.234 -0.632 1.00 95.44 103 TYR A N 1
ATOM 845 C CA . TYR A 1 103 ? -4.252 5.838 0.233 1.00 95.44 103 TYR A CA 1
ATOM 846 C C . TYR A 1 103 ? -4.869 6.477 1.487 1.00 95.44 103 TYR A C 1
ATOM 848 O O . TYR A 1 103 ? -4.410 6.223 2.601 1.00 95.44 103 TYR A O 1
ATOM 856 N N . LEU A 1 104 ? -5.923 7.278 1.322 1.00 93.81 104 LEU A N 1
ATOM 857 C CA . LEU A 1 104 ? -6.594 7.942 2.438 1.00 93.81 104 LEU A CA 1
ATOM 858 C C . LEU A 1 104 ? -7.321 6.940 3.351 1.00 93.81 104 LEU A C 1
ATOM 860 O O . LEU A 1 104 ? -7.338 7.142 4.561 1.00 93.81 104 LEU A O 1
ATOM 864 N N . ALA A 1 105 ? -7.849 5.840 2.809 1.00 93.62 105 ALA A N 1
ATOM 865 C CA . ALA A 1 105 ? -8.471 4.761 3.574 1.00 93.62 105 ALA A CA 1
ATOM 866 C C . ALA A 1 105 ? -7.442 4.054 4.460 1.00 93.62 105 ALA A C 1
ATOM 868 O O . ALA A 1 105 ? -7.705 3.801 5.635 1.00 93.62 105 ALA A O 1
ATOM 869 N N . PHE A 1 106 ? -6.248 3.784 3.918 1.00 94.50 106 PHE A N 1
ATOM 870 C CA . PHE A 1 106 ? -5.141 3.240 4.698 1.00 94.50 106 PHE A CA 1
ATOM 871 C C . PHE A 1 106 ? -4.778 4.165 5.866 1.00 94.50 106 PHE A C 1
ATOM 873 O O . PHE A 1 106 ? -4.706 3.719 7.011 1.00 94.50 106 PHE A O 1
ATOM 880 N N . LEU A 1 107 ? -4.618 5.468 5.602 1.00 92.44 107 LEU A N 1
ATOM 881 C CA . LEU A 1 107 ? -4.361 6.442 6.664 1.00 92.44 107 LEU A CA 1
ATOM 882 C C . LEU A 1 107 ? -5.477 6.446 7.706 1.00 92.44 107 LEU A C 1
ATOM 884 O O . LEU A 1 107 ? -5.200 6.344 8.900 1.00 92.44 107 LEU A O 1
ATOM 888 N N . TYR A 1 108 ? -6.727 6.571 7.261 1.00 91.25 108 TYR A N 1
ATOM 889 C CA . TYR A 1 108 ? -7.856 6.720 8.160 1.00 91.25 108 TYR A CA 1
ATOM 890 C C . TYR A 1 108 ? -8.018 5.490 9.036 1.00 91.25 108 TYR A C 1
ATOM 892 O O . TYR A 1 108 ? -7.894 5.585 10.249 1.00 91.25 108 TYR A O 1
ATOM 900 N N . TYR A 1 109 ? -8.244 4.323 8.440 1.00 90.56 109 TYR A N 1
ATOM 901 C CA . TYR A 1 109 ? -8.635 3.148 9.205 1.00 90.56 109 TYR A CA 1
ATOM 902 C C . TYR A 1 109 ? -7.499 2.568 10.037 1.00 90.56 109 TYR A C 1
ATOM 904 O O . TYR A 1 109 ? -7.763 2.048 11.115 1.00 90.56 109 TYR A O 1
ATOM 912 N N . TYR A 1 110 ? -6.249 2.644 9.575 1.00 90.62 110 TYR A N 1
ATOM 913 C CA . TYR A 1 110 ? -5.133 1.948 10.224 1.00 90.62 110 TYR A CA 1
ATOM 914 C C . TYR A 1 110 ? -4.275 2.857 11.093 1.00 90.62 110 TYR A C 1
ATOM 916 O O . TYR A 1 110 ? -3.702 2.367 12.067 1.00 90.62 110 TYR A O 1
ATOM 924 N N . LEU A 1 111 ? -4.219 4.157 10.786 1.00 89.50 111 LEU A N 1
ATOM 925 C CA . LEU A 1 111 ? -3.361 5.104 11.498 1.00 89.50 111 LEU A CA 1
ATOM 926 C C . LEU A 1 111 ? -4.149 6.130 12.318 1.00 89.50 111 LEU A C 1
ATOM 928 O O . LEU A 1 111 ? -3.760 6.417 13.441 1.00 89.50 111 LEU A O 1
ATOM 932 N N . ILE A 1 112 ? -5.244 6.679 11.787 1.00 87.19 112 ILE A N 1
ATOM 933 C CA . ILE A 1 112 ? -5.951 7.817 12.404 1.00 87.19 112 ILE A CA 1
ATOM 934 C C . ILE A 1 112 ? -7.107 7.367 13.301 1.00 87.19 112 ILE A C 1
ATOM 936 O O . ILE A 1 112 ? -7.284 7.890 14.400 1.00 87.19 112 ILE A O 1
ATOM 940 N N . LYS A 1 113 ? -7.931 6.426 12.843 1.00 81.81 113 LYS A N 1
ATOM 941 C CA . LYS A 1 113 ? -9.121 5.974 13.558 1.00 81.81 113 LYS A CA 1
ATOM 942 C C . LYS A 1 113 ? -8.689 5.309 14.863 1.00 81.81 113 LYS A C 1
ATOM 944 O O . LYS A 1 113 ? -7.859 4.401 14.855 1.00 81.81 113 LYS A O 1
ATOM 949 N N . ASN A 1 114 ? -9.255 5.781 15.972 1.00 75.94 114 ASN A N 1
ATOM 950 C CA . ASN A 1 114 ? -8.900 5.400 17.345 1.00 75.94 114 ASN A CA 1
ATOM 951 C C . ASN A 1 114 ? -7.493 5.839 17.800 1.00 75.94 114 ASN A C 1
ATOM 953 O O . ASN A 1 114 ? -7.029 5.377 18.841 1.00 75.94 114 ASN A O 1
ATOM 957 N N . SER A 1 115 ? -6.818 6.720 17.052 1.00 76.12 115 SER A N 1
ATOM 958 C CA . SER A 1 115 ? -5.694 7.479 17.605 1.00 76.12 115 SER A CA 1
ATOM 959 C C . SER A 1 115 ? -6.245 8.555 18.542 1.00 76.12 115 SER A C 1
ATOM 961 O O . SER A 1 115 ? -7.273 9.170 18.258 1.00 76.12 115 SER A O 1
ATOM 963 N N . GLU A 1 116 ? -5.589 8.765 19.679 1.00 63.91 116 GLU A N 1
ATOM 964 C CA . GLU A 1 116 ? -6.109 9.604 20.772 1.00 63.91 116 GLU A CA 1
ATOM 965 C C . GLU A 1 116 ? -6.056 11.109 20.456 1.00 63.91 116 GLU A C 1
ATOM 967 O O . GLU A 1 116 ? -6.422 11.936 21.288 1.00 63.91 116 GLU A O 1
ATOM 972 N N . LEU A 1 117 ? -5.547 11.498 19.279 1.00 60.91 117 LEU A N 1
ATOM 973 C CA . LEU A 1 117 ? -5.116 12.867 19.021 1.00 60.91 117 LEU A CA 1
ATOM 974 C C . LEU A 1 117 ? -5.389 13.321 17.592 1.00 60.91 117 LEU A C 1
ATOM 976 O O . LEU A 1 117 ? -4.970 12.708 16.613 1.00 60.91 117 LEU A O 1
ATOM 980 N N . GLU A 1 118 ? -6.055 14.468 17.478 1.00 55.34 118 GLU A N 1
ATOM 981 C CA . GLU A 1 118 ? -6.592 14.925 16.203 1.00 55.34 118 GLU A CA 1
ATOM 982 C C . GLU A 1 118 ? -5.607 15.720 15.331 1.00 55.34 118 GLU A C 1
ATOM 984 O O . GLU A 1 118 ? -5.865 15.823 14.133 1.00 55.34 118 GLU A O 1
ATOM 989 N N . GLN A 1 119 ? -4.497 16.244 15.871 1.00 63.09 119 GLN A N 1
ATOM 990 C CA . GLN A 1 119 ? -3.677 17.255 15.171 1.00 63.09 119 GLN A CA 1
ATOM 991 C C . GLN A 1 119 ? -2.158 16.990 15.125 1.00 63.09 119 GLN A C 1
ATOM 993 O O . GLN A 1 119 ? -1.440 17.703 14.427 1.00 63.09 119 GLN A O 1
ATOM 998 N N . ASP A 1 120 ? -1.638 15.958 15.801 1.00 74.44 120 ASP A N 1
ATOM 999 C CA . ASP A 1 120 ? -0.196 15.657 15.802 1.00 74.44 120 ASP A CA 1
ATOM 1000 C C . ASP A 1 120 ? 0.111 14.373 15.021 1.00 74.44 120 ASP A C 1
ATOM 1002 O O . ASP A 1 120 ? -0.107 13.260 15.497 1.00 74.44 120 ASP A O 1
ATOM 1006 N N . SER A 1 121 ? 0.682 14.530 13.823 1.00 71.38 121 SER A N 1
ATOM 1007 C CA . SER A 1 121 ? 1.043 13.410 12.941 1.00 71.38 121 SER A CA 1
ATOM 1008 C C . SER A 1 121 ? 1.979 12.370 13.567 1.00 71.38 121 SER A C 1
ATOM 1010 O O . SER A 1 121 ? 1.923 11.204 13.174 1.00 71.38 121 SER A O 1
ATOM 1012 N N . LYS A 1 122 ? 2.850 12.753 14.515 1.00 72.94 122 LYS A N 1
ATOM 1013 C CA . LYS A 1 122 ? 3.714 11.792 15.217 1.00 72.94 122 LYS A CA 1
ATOM 1014 C C . LYS A 1 122 ? 2.891 10.991 16.216 1.00 72.94 122 LYS A C 1
ATOM 1016 O O . LYS A 1 122 ? 2.979 9.766 16.216 1.00 72.94 122 LYS A O 1
ATOM 1021 N N . LYS A 1 123 ? 2.066 11.672 17.013 1.00 77.62 123 LYS A N 1
ATOM 1022 C CA . LYS A 1 123 ? 1.242 11.023 18.040 1.00 77.62 123 LYS A CA 1
ATOM 1023 C C . LYS A 1 123 ? 0.102 10.184 17.453 1.00 77.62 123 LYS A C 1
ATOM 1025 O O . LYS A 1 123 ? -0.272 9.173 18.041 1.00 77.62 123 LYS A O 1
ATOM 1030 N N . ILE A 1 124 ? -0.400 10.542 16.268 1.00 81.06 124 ILE A N 1
ATOM 1031 C CA . ILE A 1 124 ? -1.337 9.709 15.497 1.00 81.06 124 ILE A CA 1
ATOM 1032 C C . ILE A 1 124 ? -0.724 8.330 15.244 1.00 81.06 124 ILE A C 1
ATOM 1034 O O . ILE A 1 124 ? -1.358 7.316 15.505 1.00 81.06 124 ILE A O 1
ATOM 1038 N N . ILE A 1 125 ? 0.531 8.279 14.788 1.00 80.50 125 ILE A N 1
ATOM 1039 C CA . ILE A 1 125 ? 1.193 7.006 14.486 1.00 80.50 125 ILE A CA 1
ATOM 1040 C C . ILE A 1 125 ? 1.399 6.197 15.766 1.00 80.50 125 ILE A C 1
ATOM 1042 O O . ILE A 1 125 ? 1.034 5.025 15.780 1.00 80.50 125 ILE A O 1
ATOM 1046 N N . THR A 1 126 ? 1.917 6.809 16.837 1.00 81.75 126 THR A N 1
ATOM 1047 C CA . THR A 1 126 ? 2.212 6.087 18.089 1.00 81.75 126 THR A CA 1
ATOM 1048 C C . THR A 1 126 ? 0.968 5.505 18.749 1.00 81.75 126 THR A C 1
ATOM 1050 O O . THR A 1 126 ? 1.000 4.382 19.242 1.00 81.75 126 THR A O 1
ATOM 1053 N N . THR A 1 127 ? -0.151 6.228 18.699 1.00 83.31 127 THR A N 1
ATOM 1054 C CA . THR A 1 127 ? -1.418 5.795 19.310 1.00 83.31 127 THR A CA 1
ATOM 1055 C C . THR A 1 127 ? -2.319 5.005 18.360 1.00 83.31 127 THR A C 1
ATOM 1057 O O . THR A 1 127 ? -3.378 4.534 18.776 1.00 83.31 127 THR A O 1
ATOM 1060 N N . SER A 1 128 ? -1.910 4.827 17.099 1.00 86.50 128 SER A N 1
ATOM 1061 C CA . SER A 1 128 ? -2.691 4.096 16.101 1.00 86.50 128 SER A CA 1
ATOM 1062 C C . SER A 1 128 ? -2.913 2.638 16.488 1.00 86.50 128 SER A C 1
ATOM 1064 O O . SER A 1 128 ? -2.054 1.991 17.092 1.00 86.50 128 SER A O 1
ATOM 1066 N N . ARG A 1 129 ? -4.038 2.066 16.044 1.00 87.38 129 ARG A N 1
ATOM 1067 C CA . ARG A 1 129 ? -4.310 0.631 16.227 1.00 87.38 129 ARG A CA 1
ATOM 1068 C C . ARG A 1 129 ? -3.224 -0.259 15.614 1.00 87.38 129 ARG A C 1
ATOM 1070 O O . ARG A 1 129 ? -2.945 -1.330 16.13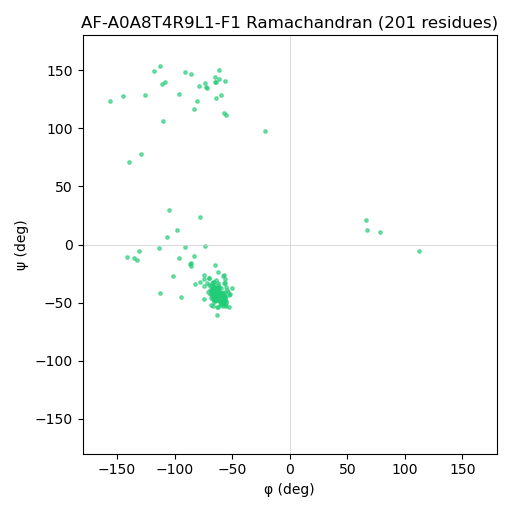6 1.00 87.38 129 ARG A O 1
ATOM 1077 N N . MET A 1 130 ? -2.624 0.177 14.504 1.00 88.75 130 MET A N 1
ATOM 1078 C CA . MET A 1 130 ? -1.571 -0.568 13.820 1.00 88.75 130 MET A CA 1
ATOM 1079 C C . MET A 1 130 ? -0.272 -0.570 14.628 1.00 88.75 130 MET A C 1
ATOM 1081 O O . MET A 1 130 ? 0.355 -1.616 14.749 1.00 88.75 130 MET A O 1
ATOM 1085 N N . SER A 1 131 ? 0.085 0.565 15.236 1.00 87.81 131 SER A N 1
ATOM 1086 C CA . SER A 1 131 ? 1.209 0.656 16.172 1.00 87.81 131 SER A CA 1
ATOM 1087 C C . SER A 1 131 ? 0.988 -0.215 17.398 1.00 87.81 131 SER A C 1
ATOM 1089 O O . SER A 1 131 ? 1.800 -1.096 17.664 1.00 87.81 131 SER A O 1
ATOM 1091 N N . LYS A 1 132 ? -0.155 -0.047 18.077 1.00 87.06 132 LYS A N 1
ATOM 1092 C CA . LYS A 1 132 ? -0.511 -0.834 19.267 1.00 87.06 132 LYS A CA 1
ATOM 1093 C C . LYS A 1 132 ? -0.412 -2.343 18.989 1.00 87.06 132 LYS A C 1
ATOM 1095 O O . LYS A 1 132 ? 0.176 -3.068 19.778 1.00 87.06 132 LYS A O 1
ATOM 1100 N N . ALA A 1 133 ? -0.904 -2.801 17.837 1.00 87.31 133 ALA A N 1
ATOM 1101 C CA . ALA A 1 133 ? -0.826 -4.208 17.451 1.00 87.31 133 ALA A CA 1
ATOM 1102 C C . ALA A 1 133 ? 0.607 -4.684 17.142 1.00 87.31 133 ALA A C 1
ATOM 1104 O O . ALA A 1 133 ? 1.012 -5.749 17.597 1.00 87.31 133 ALA A O 1
ATOM 1105 N N . LEU A 1 134 ? 1.382 -3.920 16.365 1.00 87.25 134 LEU A N 1
ATOM 1106 C CA . LEU A 1 134 ? 2.720 -4.339 15.927 1.00 87.25 134 LEU A CA 1
ATOM 1107 C C . LEU A 1 134 ? 3.781 -4.260 17.030 1.00 87.25 134 LEU A C 1
ATOM 1109 O O . LEU A 1 134 ? 4.730 -5.039 16.997 1.00 87.25 134 LEU A O 1
ATOM 1113 N N . VAL A 1 135 ? 3.631 -3.342 17.989 1.00 86.50 135 VAL A N 1
ATOM 1114 C CA . VAL A 1 135 ? 4.517 -3.253 19.160 1.00 86.50 135 VAL A CA 1
ATOM 1115 C C . VAL A 1 135 ? 4.356 -4.492 20.042 1.00 86.50 135 VAL A C 1
ATOM 1117 O O . VAL A 1 135 ? 5.356 -5.104 20.394 1.00 86.50 135 VAL A O 1
ATOM 1120 N N . LEU A 1 136 ? 3.114 -4.915 20.307 1.00 82.25 136 LEU A N 1
ATOM 1121 C CA . LEU A 1 136 ? 2.824 -6.134 21.075 1.00 82.25 136 LEU A CA 1
ATOM 1122 C C . LEU A 1 136 ? 3.274 -7.409 20.348 1.00 82.25 136 LEU A C 1
ATOM 1124 O O . LEU A 1 136 ? 3.744 -8.351 20.967 1.00 82.25 136 LEU A O 1
ATOM 1128 N N . PHE A 1 137 ? 3.156 -7.448 19.019 1.00 80.12 137 PHE A N 1
ATOM 1129 C CA . PHE A 1 137 ? 3.541 -8.626 18.234 1.00 80.12 137 PHE A CA 1
ATOM 1130 C C . PHE A 1 137 ? 5.024 -8.979 18.325 1.00 80.12 137 PHE A C 1
ATOM 1132 O O . PHE A 1 137 ? 5.405 -10.137 18.177 1.00 80.12 137 PHE A O 1
ATOM 1139 N N . LYS A 1 138 ? 5.872 -7.960 18.465 1.00 77.81 138 LYS A N 1
ATOM 1140 C CA . LYS A 1 138 ? 7.321 -8.100 18.361 1.00 77.81 138 LYS A CA 1
ATOM 1141 C C . LYS A 1 138 ? 8.008 -8.041 19.715 1.00 77.81 138 LYS A C 1
ATOM 1143 O O . LYS A 1 138 ? 9.146 -7.580 19.733 1.00 77.81 138 LYS A O 1
ATOM 1148 N N . ASP A 1 139 ? 7.329 -8.471 20.787 1.00 62.19 139 ASP A N 1
ATOM 1149 C CA . ASP A 1 139 ? 7.845 -8.619 22.159 1.00 62.19 139 ASP A CA 1
ATOM 1150 C C . ASP A 1 139 ? 9.380 -8.735 22.161 1.00 62.19 139 ASP A C 1
ATOM 1152 O O . ASP A 1 139 ? 9.900 -9.810 21.878 1.00 62.19 139 ASP A O 1
ATOM 1156 N N . SER A 1 140 ? 10.071 -7.604 22.413 1.00 53.59 140 SER A N 1
ATOM 1157 C CA . SER A 1 140 ? 11.538 -7.368 22.367 1.00 53.59 140 SER A CA 1
ATOM 1158 C C . SER A 1 140 ? 12.112 -6.443 21.272 1.00 53.59 140 SER A C 1
ATOM 1160 O O . SER A 1 140 ? 13.319 -6.196 21.300 1.00 53.59 140 SER A O 1
ATOM 1162 N N . GLN A 1 141 ? 11.348 -5.926 20.301 1.00 63.50 141 GLN A N 1
ATOM 1163 C CA . GLN A 1 141 ? 11.868 -4.931 19.341 1.00 63.50 141 GLN A CA 1
ATOM 1164 C C . GLN A 1 141 ? 11.767 -3.497 19.867 1.00 63.50 141 GLN A C 1
ATOM 1166 O O . GLN A 1 141 ? 10.816 -3.137 20.553 1.00 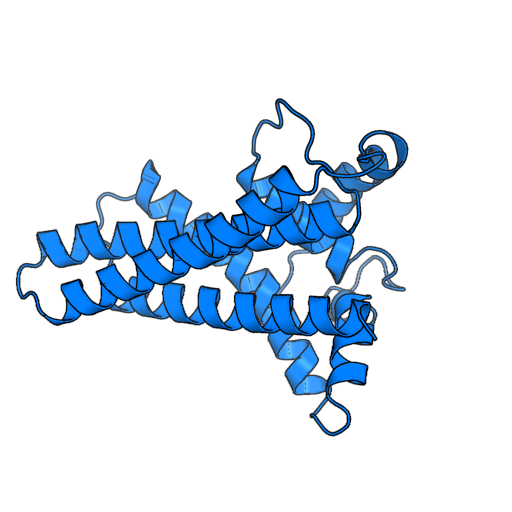63.50 141 GLN A O 1
ATOM 1171 N N . ASP A 1 142 ? 12.744 -2.667 19.490 1.00 78.62 142 ASP A N 1
ATOM 1172 C CA . ASP A 1 142 ? 12.725 -1.224 19.733 1.00 78.62 142 ASP A CA 1
ATOM 1173 C C . ASP A 1 142 ? 11.435 -0.621 19.150 1.00 78.62 142 ASP A C 1
ATOM 1175 O O . ASP A 1 142 ? 11.243 -0.575 17.930 1.00 78.62 142 ASP A O 1
ATOM 1179 N N . GLU A 1 143 ? 10.538 -0.168 20.029 1.00 83.62 143 GLU A N 1
ATOM 1180 C CA . GLU A 1 143 ? 9.274 0.481 19.671 1.00 83.62 143 GLU A CA 1
ATOM 1181 C C . GLU A 1 143 ? 9.503 1.602 18.648 1.00 83.62 143 GLU A C 1
ATOM 1183 O O . GLU A 1 143 ? 8.742 1.752 17.686 1.00 83.62 143 GLU A O 1
ATOM 1188 N N . SER A 1 144 ? 10.605 2.346 18.780 1.00 84.94 144 SER A N 1
ATOM 1189 C CA . SER A 1 144 ? 10.944 3.428 17.862 1.00 84.94 144 SER A CA 1
ATOM 1190 C C . SER A 1 144 ? 11.161 2.927 16.430 1.00 84.94 144 SER A C 1
ATOM 1192 O O . SER A 1 144 ? 10.748 3.599 15.477 1.00 84.94 144 SER A O 1
ATOM 1194 N N . LEU A 1 145 ? 11.714 1.722 16.253 1.00 86.06 145 LEU A N 1
ATOM 1195 C CA . LEU A 1 145 ? 11.910 1.092 14.949 1.00 86.06 145 LEU A CA 1
ATOM 1196 C C . LEU A 1 145 ? 10.570 0.683 14.324 1.00 86.06 145 LEU A C 1
ATOM 1198 O O . LEU A 1 145 ? 10.341 0.927 13.136 1.00 86.06 145 LEU A O 1
ATOM 1202 N N . VAL A 1 146 ? 9.654 0.114 15.114 1.00 86.06 146 VAL A N 1
ATOM 1203 C CA . VAL A 1 146 ? 8.299 -0.246 14.655 1.00 86.06 146 VAL A CA 1
ATOM 1204 C C . VAL A 1 146 ? 7.547 1.002 14.189 1.00 86.06 146 VAL A C 1
ATOM 1206 O O . VAL A 1 146 ? 7.000 1.032 13.082 1.00 86.06 146 VAL A O 1
ATOM 1209 N N . LEU A 1 147 ? 7.598 2.076 14.975 1.00 85.94 147 LEU A N 1
ATOM 1210 C CA . LEU A 1 147 ? 6.983 3.359 14.636 1.00 85.94 147 LEU A CA 1
ATOM 1211 C C . LEU A 1 147 ? 7.566 3.965 13.354 1.00 85.94 147 LEU A C 1
ATOM 1213 O O . LEU A 1 147 ? 6.825 4.488 12.512 1.00 85.94 147 LEU A O 1
ATOM 1217 N N . GLN A 1 148 ? 8.886 3.879 13.169 1.00 87.88 148 GLN A N 1
ATOM 1218 C CA . GLN A 1 148 ? 9.543 4.321 11.939 1.00 87.88 148 GLN A CA 1
ATOM 1219 C C . GLN A 1 148 ? 9.088 3.507 10.726 1.00 87.88 148 GLN A C 1
ATOM 1221 O O . GLN A 1 148 ? 8.776 4.105 9.693 1.00 87.88 148 GLN A O 1
ATOM 1226 N N . ARG A 1 149 ? 8.974 2.178 10.852 1.00 89.81 149 ARG A N 1
ATOM 1227 C CA . ARG A 1 149 ? 8.462 1.292 9.791 1.00 89.81 149 ARG A CA 1
ATOM 1228 C C . ARG A 1 149 ? 7.032 1.657 9.396 1.00 89.81 149 ARG A C 1
ATOM 1230 O O . ARG A 1 149 ? 6.757 1.844 8.212 1.00 89.81 149 ARG A O 1
ATOM 1237 N N . ILE A 1 150 ? 6.138 1.863 10.364 1.00 89.00 150 ILE A N 1
ATOM 1238 C CA . ILE A 1 150 ? 4.743 2.261 10.098 1.00 89.00 150 ILE A CA 1
ATOM 1239 C C . ILE A 1 150 ? 4.696 3.619 9.393 1.00 89.00 150 ILE A C 1
ATOM 1241 O O . ILE A 1 150 ? 4.043 3.770 8.357 1.00 89.00 150 ILE A O 1
ATOM 1245 N N . LYS A 1 151 ? 5.443 4.608 9.893 1.00 88.56 151 LYS A N 1
ATOM 1246 C CA . LYS A 1 151 ? 5.535 5.933 9.266 1.00 88.56 151 LYS A CA 1
ATOM 1247 C C . LYS A 1 151 ? 6.049 5.851 7.829 1.00 88.56 151 LYS A C 1
ATOM 1249 O O . LYS A 1 151 ? 5.528 6.537 6.944 1.00 88.56 151 LYS A O 1
ATOM 1254 N N . LYS A 1 152 ? 7.080 5.033 7.611 1.00 91.12 152 LYS A N 1
ATOM 1255 C CA . LYS A 1 152 ? 7.674 4.787 6.299 1.00 91.12 152 LYS A CA 1
ATOM 1256 C C . LYS A 1 152 ? 6.652 4.143 5.365 1.00 91.12 152 LYS A C 1
ATOM 1258 O O . LYS A 1 152 ? 6.475 4.662 4.272 1.00 91.12 152 LYS A O 1
ATOM 1263 N N . SER A 1 153 ? 5.885 3.152 5.821 1.00 92.50 153 SER A N 1
ATOM 1264 C CA . SER A 1 153 ? 4.862 2.464 5.014 1.00 92.50 153 SER A CA 1
ATOM 1265 C C . SER A 1 153 ? 3.818 3.423 4.413 1.00 92.50 153 SER A C 1
ATOM 1267 O O . SER A 1 153 ? 3.535 3.376 3.215 1.00 92.50 153 SER A O 1
ATOM 1269 N N . ALA A 1 154 ? 3.314 4.375 5.206 1.00 91.19 154 ALA A N 1
ATOM 1270 C CA . ALA A 1 154 ? 2.349 5.371 4.743 1.00 91.19 154 ALA A CA 1
ATOM 1271 C C . ALA A 1 154 ? 2.965 6.366 3.749 1.00 91.19 154 ALA A C 1
ATOM 1273 O O . ALA A 1 154 ? 2.339 6.749 2.757 1.00 91.19 154 ALA A O 1
ATOM 1274 N N . SER A 1 155 ? 4.207 6.782 4.010 1.00 92.75 155 SER A N 1
ATOM 1275 C CA . SER A 1 155 ? 4.969 7.645 3.104 1.00 92.75 155 SER A CA 1
ATOM 1276 C C . SER A 1 155 ? 5.286 6.938 1.787 1.00 92.75 155 SER A C 1
ATOM 1278 O O . SER A 1 155 ? 5.207 7.551 0.721 1.00 92.75 155 SER A O 1
ATOM 1280 N N . ASP A 1 156 ? 5.622 5.654 1.850 1.00 94.81 156 ASP A N 1
ATOM 1281 C CA . ASP A 1 156 ? 5.960 4.839 0.696 1.00 94.81 156 ASP A CA 1
ATOM 1282 C C . ASP A 1 156 ? 4.743 4.648 -0.196 1.00 94.81 156 ASP A C 1
ATOM 1284 O O . ASP A 1 156 ? 4.850 4.937 -1.387 1.00 94.81 156 ASP A O 1
ATOM 1288 N N . LEU A 1 157 ? 3.576 4.306 0.365 1.00 95.50 157 LEU A N 1
ATOM 1289 C CA . LEU A 1 157 ? 2.329 4.172 -0.395 1.00 95.50 157 LEU A CA 1
ATOM 1290 C C . LEU A 1 157 ? 1.986 5.458 -1.157 1.00 95.50 157 LEU A C 1
ATOM 1292 O O . LEU A 1 157 ? 1.682 5.413 -2.352 1.00 95.50 157 LEU A O 1
ATOM 1296 N N . LYS A 1 158 ? 2.101 6.617 -0.495 1.00 94.81 158 LYS A N 1
ATOM 1297 C CA . LYS A 1 158 ? 1.915 7.919 -1.148 1.00 94.81 158 LYS A CA 1
ATOM 1298 C C . LYS A 1 158 ? 2.922 8.129 -2.276 1.00 94.81 158 LYS A C 1
ATOM 1300 O O . LYS A 1 158 ? 2.529 8.464 -3.392 1.00 94.81 158 LYS A O 1
ATOM 1305 N N . SER A 1 159 ? 4.208 7.911 -1.992 1.00 94.44 159 SER A N 1
ATOM 1306 C CA . SER A 1 159 ? 5.278 8.130 -2.969 1.00 94.44 159 SER A CA 1
ATOM 1307 C C . SER A 1 159 ? 5.131 7.225 -4.191 1.00 94.44 159 SER A C 1
ATOM 1309 O O . SER A 1 159 ? 5.347 7.680 -5.305 1.00 94.44 159 SER A O 1
ATOM 1311 N N . GLN A 1 160 ? 4.696 5.976 -4.007 1.00 95.00 160 GLN A N 1
ATOM 1312 C CA . GLN A 1 160 ? 4.468 5.022 -5.091 1.00 95.00 160 GLN A CA 1
ATOM 1313 C C . GLN A 1 160 ? 3.267 5.421 -5.951 1.00 95.00 160 GLN A C 1
ATOM 1315 O O . GLN A 1 160 ? 3.352 5.356 -7.176 1.00 95.00 160 GLN A O 1
ATOM 1320 N N . LYS A 1 161 ? 2.186 5.929 -5.340 1.00 94.38 161 LYS A N 1
ATOM 1321 C CA . LYS A 1 161 ? 1.054 6.515 -6.077 1.00 94.38 161 LYS A CA 1
ATOM 1322 C C . LYS A 1 161 ? 1.510 7.676 -6.962 1.00 94.38 161 LYS A C 1
ATOM 1324 O O . LYS A 1 161 ? 1.172 7.732 -8.141 1.00 94.38 161 LYS A O 1
ATOM 1329 N N . GLU A 1 162 ? 2.272 8.606 -6.389 1.00 92.75 162 GLU A N 1
ATOM 1330 C CA . GLU A 1 162 ? 2.785 9.785 -7.096 1.00 92.75 162 GLU A CA 1
ATOM 1331 C C . GLU A 1 162 ? 3.770 9.396 -8.206 1.00 92.75 162 GLU A C 1
ATOM 1333 O O . GLU A 1 162 ? 3.677 9.916 -9.315 1.00 92.75 162 GLU A O 1
ATOM 1338 N N . GLN A 1 163 ? 4.672 8.453 -7.936 1.00 91.44 163 GLN A N 1
ATOM 1339 C CA . GLN A 1 163 ? 5.666 7.970 -8.893 1.00 91.44 163 GLN A CA 1
ATOM 1340 C C . GLN A 1 163 ? 5.008 7.245 -10.072 1.00 91.44 163 GLN A C 1
ATOM 1342 O O . GLN A 1 163 ? 5.291 7.575 -11.221 1.00 91.44 163 GLN A O 1
ATOM 1347 N N . ARG A 1 164 ? 4.057 6.337 -9.814 1.00 91.25 164 ARG A N 1
ATOM 1348 C CA . ARG A 1 164 ? 3.262 5.692 -10.870 1.00 91.25 164 ARG A CA 1
ATOM 1349 C C . ARG A 1 164 ? 2.519 6.727 -11.709 1.00 91.25 164 ARG A C 1
ATOM 1351 O O . ARG A 1 164 ? 2.540 6.645 -12.931 1.00 91.25 164 ARG A O 1
ATOM 1358 N N . HIS A 1 165 ? 1.881 7.716 -11.076 1.00 88.94 165 HIS A N 1
ATOM 1359 C CA . HIS A 1 165 ? 1.169 8.783 -11.790 1.00 88.94 165 HIS A CA 1
ATOM 1360 C C . HIS A 1 165 ? 2.092 9.577 -12.722 1.00 88.94 165 HIS A C 1
ATOM 1362 O O . HIS A 1 165 ? 1.707 9.862 -13.854 1.00 88.94 165 HIS A O 1
ATOM 1368 N N . LYS A 1 166 ? 3.312 9.898 -12.269 1.00 88.06 166 LYS A N 1
ATOM 1369 C CA . LYS A 1 166 ? 4.315 10.599 -13.085 1.00 88.06 166 LYS A CA 1
ATOM 1370 C C . LYS A 1 166 ? 4.668 9.820 -14.349 1.00 88.06 166 LYS A C 1
ATOM 1372 O O . LYS A 1 166 ? 4.519 10.363 -15.439 1.00 88.06 166 LYS A O 1
ATOM 1377 N N . PHE A 1 167 ? 5.024 8.545 -14.205 1.00 84.00 167 PHE A N 1
ATOM 1378 C CA . PHE A 1 167 ? 5.411 7.705 -15.341 1.00 84.00 167 PHE A CA 1
ATOM 1379 C C . PHE A 1 167 ? 4.244 7.344 -16.261 1.00 84.00 167 PHE A C 1
ATOM 1381 O O . PHE A 1 167 ? 4.447 7.161 -17.451 1.00 84.00 167 PHE A O 1
ATOM 1388 N N . THR A 1 168 ? 3.010 7.263 -15.756 1.00 77.62 168 THR A N 1
ATOM 1389 C CA . THR A 1 168 ? 1.868 6.953 -16.635 1.00 77.62 168 THR A CA 1
ATOM 1390 C C . THR A 1 168 ? 1.398 8.161 -17.450 1.00 77.62 168 THR A C 1
ATOM 1392 O O . THR A 1 168 ? 0.894 7.973 -18.550 1.00 77.62 168 THR A O 1
ATOM 1395 N N . TYR A 1 169 ? 1.501 9.386 -16.915 1.00 74.75 169 TYR A N 1
ATOM 1396 C CA . TYR A 1 169 ? 0.760 10.524 -17.479 1.00 74.75 169 TYR A CA 1
ATOM 1397 C C . TYR A 1 169 ? 1.542 11.827 -17.657 1.00 74.75 169 TYR A C 1
ATOM 1399 O O . TYR A 1 169 ? 0.973 12.764 -18.213 1.00 74.75 169 TYR A O 1
ATOM 1407 N N . ARG A 1 170 ? 2.758 11.980 -17.113 1.00 63.59 170 ARG A N 1
ATOM 1408 C CA . ARG A 1 170 ? 3.351 13.325 -16.956 1.00 63.59 170 ARG A CA 1
ATOM 1409 C C . ARG A 1 170 ? 4.790 13.511 -17.414 1.00 63.59 170 ARG A C 1
ATOM 1411 O O . ARG A 1 170 ? 5.192 14.665 -17.503 1.00 63.59 170 ARG A O 1
ATOM 1418 N N . GLU A 1 171 ? 5.567 12.468 -17.684 1.00 65.00 171 GLU A N 1
ATOM 1419 C CA . GLU A 1 171 ? 6.990 12.658 -17.988 1.00 65.00 171 GLU A CA 1
ATOM 1420 C C . GLU A 1 171 ? 7.409 12.032 -19.321 1.00 65.00 171 GLU A C 1
ATOM 1422 O O . GLU A 1 171 ? 7.228 10.841 -19.539 1.00 65.00 171 GLU A O 1
ATOM 1427 N N . ASN A 1 172 ? 8.073 12.839 -20.158 1.00 66.75 172 ASN A N 1
ATOM 1428 C CA . ASN A 1 172 ? 8.887 12.393 -21.297 1.00 66.75 172 ASN A CA 1
ATOM 1429 C C . ASN A 1 172 ? 10.268 11.876 -20.837 1.00 66.75 172 ASN A C 1
ATOM 1431 O O . ASN A 1 172 ? 11.235 11.956 -21.592 1.00 66.75 172 ASN A O 1
ATOM 1435 N N . ARG A 1 173 ? 10.401 11.431 -19.577 1.00 78.12 173 ARG A N 1
ATOM 1436 C CA . ARG A 1 173 ? 11.675 10.950 -19.031 1.00 78.12 173 ARG A CA 1
ATOM 1437 C C . ARG A 1 173 ? 11.647 9.433 -18.856 1.00 78.12 173 ARG A C 1
ATOM 1439 O O . ARG A 1 173 ? 10.640 8.909 -18.372 1.00 78.12 173 ARG A O 1
ATOM 1446 N N . PRO A 1 174 ? 12.750 8.744 -19.177 1.00 81.25 174 PRO A N 1
ATOM 1447 C CA . PRO A 1 174 ? 12.867 7.320 -18.922 1.00 81.25 174 PRO A CA 1
ATOM 1448 C C . PRO A 1 174 ? 12.836 7.035 -17.413 1.00 81.25 174 PRO A C 1
ATOM 1450 O O . PRO A 1 174 ? 13.430 7.767 -16.619 1.00 81.25 174 PRO A O 1
ATOM 1453 N N . ALA A 1 175 ? 12.149 5.965 -17.005 1.00 86.38 175 ALA A N 1
ATOM 1454 C CA . ALA A 1 175 ? 12.298 5.423 -15.656 1.00 86.38 175 ALA A CA 1
ATOM 1455 C C . ALA A 1 175 ? 13.659 4.739 -15.515 1.00 86.38 175 ALA A C 1
ATOM 1457 O O . ALA A 1 175 ? 14.048 3.957 -16.382 1.00 86.38 175 ALA A O 1
ATOM 1458 N N . GLU A 1 176 ? 14.356 4.994 -14.412 1.00 91.25 176 GLU A N 1
ATOM 1459 C CA . GLU A 1 176 ? 15.663 4.389 -14.154 1.00 91.25 176 GLU A CA 1
ATOM 1460 C C . GLU A 1 176 ? 15.544 3.070 -13.373 1.00 91.25 176 GLU A C 1
ATOM 1462 O O . GLU A 1 176 ? 14.698 2.922 -12.483 1.00 91.25 176 GLU A O 1
ATOM 1467 N N . LEU A 1 177 ? 16.465 2.130 -13.617 1.00 92.75 177 LEU A N 1
ATOM 1468 C CA . LEU A 1 177 ? 16.532 0.853 -12.889 1.00 92.75 177 LEU A CA 1
ATOM 1469 C C . LEU A 1 177 ? 16.596 1.055 -11.365 1.00 92.75 177 LEU A C 1
ATOM 1471 O O . LEU A 1 177 ? 15.962 0.332 -10.595 1.00 92.75 177 LEU A O 1
ATOM 1475 N N . TYR A 1 178 ? 17.331 2.064 -10.902 1.00 94.31 178 TYR A N 1
ATOM 1476 C CA . TYR A 1 178 ? 17.419 2.381 -9.478 1.00 94.31 178 TYR A CA 1
ATOM 1477 C C . TYR A 1 178 ? 16.063 2.775 -8.866 1.00 94.31 178 TYR A C 1
ATOM 1479 O O . TYR A 1 178 ? 15.749 2.388 -7.735 1.00 94.31 178 TYR A O 1
ATOM 1487 N N . GLU A 1 179 ? 15.225 3.502 -9.611 1.00 94.31 179 GLU A N 1
ATOM 1488 C CA . GLU A 1 179 ? 13.868 3.866 -9.191 1.00 94.31 179 GLU A CA 1
ATOM 1489 C C . GLU A 1 179 ? 12.954 2.637 -9.098 1.00 94.31 179 GLU A C 1
ATOM 1491 O O . GLU A 1 179 ? 12.139 2.537 -8.170 1.00 94.31 179 GLU A O 1
ATOM 1496 N N . ALA A 1 180 ? 13.121 1.683 -10.018 1.00 95.31 180 ALA A N 1
ATOM 1497 C CA . ALA A 1 180 ? 12.424 0.402 -10.007 1.00 95.31 180 ALA A CA 1
ATOM 1498 C C . ALA A 1 180 ? 12.830 -0.462 -8.800 1.00 95.31 180 ALA A C 1
ATOM 1500 O O . ALA A 1 180 ? 11.955 -0.918 -8.060 1.00 95.31 180 ALA A O 1
ATOM 1501 N N . LYS A 1 181 ? 14.135 -0.607 -8.524 1.00 96.88 181 LYS A N 1
ATOM 1502 C CA . LYS A 1 181 ? 14.646 -1.340 -7.346 1.00 96.88 181 LYS A CA 1
ATOM 1503 C C . LYS A 1 181 ? 14.128 -0.746 -6.037 1.00 96.88 181 LYS A C 1
ATOM 1505 O O . LYS A 1 181 ? 13.609 -1.463 -5.186 1.00 96.88 181 LYS A O 1
ATOM 1510 N N . LYS A 1 182 ? 14.178 0.583 -5.898 1.00 97.06 182 LYS A N 1
ATOM 1511 C CA . LYS A 1 182 ? 13.609 1.283 -4.734 1.00 97.06 182 LYS A CA 1
ATOM 1512 C C . LYS A 1 182 ? 12.118 1.026 -4.564 1.00 97.06 182 LYS A C 1
ATOM 1514 O O . LYS A 1 182 ? 11.653 0.865 -3.440 1.00 97.06 182 LYS A O 1
ATOM 1519 N N . SER A 1 183 ? 11.363 1.034 -5.658 1.00 97.38 183 SER A N 1
ATOM 1520 C CA . SER A 1 183 ? 9.919 0.784 -5.624 1.00 97.38 183 SER A CA 1
ATOM 1521 C C . SER A 1 183 ? 9.607 -0.641 -5.173 1.00 97.38 183 SER A C 1
ATOM 1523 O O . SER A 1 183 ? 8.683 -0.846 -4.387 1.00 97.38 183 SER A O 1
ATOM 1525 N N . PHE A 1 184 ? 10.428 -1.605 -5.592 1.00 98.06 184 PHE A N 1
ATOM 1526 C CA . PHE A 1 184 ? 10.311 -2.994 -5.169 1.00 98.06 184 PHE A CA 1
ATOM 1527 C C . PHE A 1 184 ? 10.599 -3.189 -3.682 1.00 98.06 184 PHE A C 1
ATOM 1529 O O . PHE A 1 184 ? 9.770 -3.782 -2.992 1.00 98.06 184 PHE A O 1
ATOM 1536 N N . GLU A 1 185 ? 11.685 -2.616 -3.156 1.00 97.94 185 GLU A N 1
ATOM 1537 C CA . GLU A 1 185 ? 11.980 -2.680 -1.717 1.00 97.94 185 GLU A CA 1
ATOM 1538 C C . GLU A 1 185 ? 10.864 -2.054 -0.875 1.00 97.94 185 GLU A C 1
ATOM 1540 O O . GLU A 1 185 ? 10.399 -2.652 0.094 1.00 97.94 185 GLU A O 1
ATOM 1545 N N . LYS A 1 186 ? 10.339 -0.896 -1.295 1.00 97.81 186 LYS A N 1
ATOM 1546 C CA . LYS A 1 186 ? 9.187 -0.263 -0.635 1.00 97.81 186 LYS A CA 1
ATOM 1547 C C . LYS A 1 186 ? 7.958 -1.171 -0.610 1.00 97.81 186 LYS A C 1
ATOM 1549 O O . LYS A 1 186 ? 7.309 -1.290 0.427 1.00 97.81 186 LYS A O 1
ATOM 1554 N N . ALA A 1 187 ? 7.622 -1.805 -1.734 1.00 98.19 187 ALA A N 1
ATOM 1555 C CA . ALA A 1 187 ? 6.467 -2.697 -1.813 1.00 98.19 187 ALA A CA 1
ATOM 1556 C C . ALA A 1 187 ? 6.664 -3.984 -0.995 1.00 98.19 187 ALA A C 1
ATOM 1558 O O . ALA A 1 187 ? 5.709 -4.462 -0.378 1.00 98.19 187 ALA A O 1
ATOM 1559 N N . ARG A 1 188 ? 7.892 -4.516 -0.947 1.00 98.00 188 ARG A N 1
ATOM 1560 C CA . ARG A 1 188 ? 8.268 -5.668 -0.118 1.00 98.00 188 ARG A CA 1
ATOM 1561 C C . ARG A 1 188 ? 8.119 -5.357 1.370 1.00 98.00 188 ARG A C 1
ATOM 1563 O O . ARG A 1 188 ? 7.373 -6.051 2.052 1.00 98.00 188 ARG A O 1
ATOM 1570 N N . GLU A 1 189 ? 8.741 -4.283 1.850 1.00 96.44 189 GLU A N 1
ATOM 1571 C CA . GLU A 1 189 ? 8.647 -3.866 3.255 1.00 96.44 189 GLU A CA 1
ATOM 1572 C C . GLU A 1 189 ? 7.206 -3.529 3.663 1.00 96.44 189 GLU A C 1
ATOM 1574 O O . GLU A 1 189 ? 6.758 -3.894 4.750 1.00 96.44 189 GLU A O 1
ATOM 1579 N N . PHE A 1 190 ? 6.446 -2.860 2.788 1.00 97.19 190 PHE A N 1
ATOM 1580 C CA . PHE A 1 190 ? 5.033 -2.575 3.039 1.00 97.19 190 PHE A CA 1
ATOM 1581 C C . PHE A 1 190 ? 4.232 -3.865 3.219 1.00 97.19 190 PHE A C 1
ATOM 1583 O O . PHE A 1 190 ? 3.443 -3.975 4.156 1.00 97.19 190 PHE A O 1
ATOM 1590 N N . ARG A 1 191 ? 4.460 -4.858 2.352 1.00 96.81 191 ARG A N 1
ATOM 1591 C CA . ARG A 1 191 ? 3.823 -6.172 2.457 1.00 96.81 191 ARG A CA 1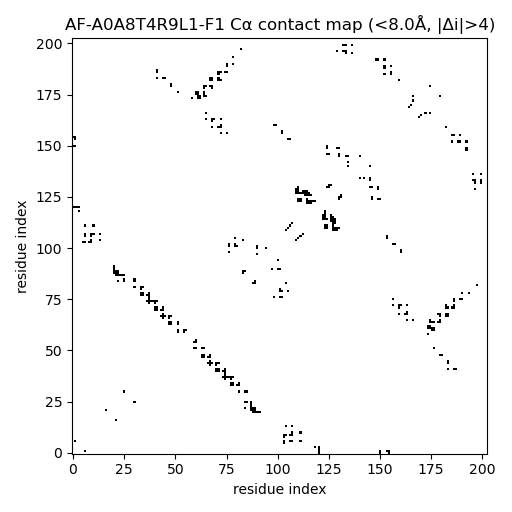
ATOM 1592 C C . ARG A 1 191 ? 4.150 -6.863 3.773 1.00 96.81 191 ARG A C 1
ATOM 1594 O O . ARG A 1 191 ? 3.226 -7.358 4.405 1.00 96.81 191 ARG A O 1
ATOM 1601 N N . GLU A 1 192 ? 5.413 -6.870 4.185 1.00 95.06 192 GLU A N 1
ATOM 1602 C CA . GLU A 1 192 ? 5.835 -7.462 5.461 1.00 95.06 192 GLU A CA 1
ATOM 1603 C C . GLU A 1 192 ? 5.087 -6.828 6.638 1.00 95.06 192 GLU A C 1
ATOM 1605 O O . GLU A 1 192 ? 4.499 -7.536 7.447 1.00 95.06 192 GLU A O 1
ATOM 1610 N N .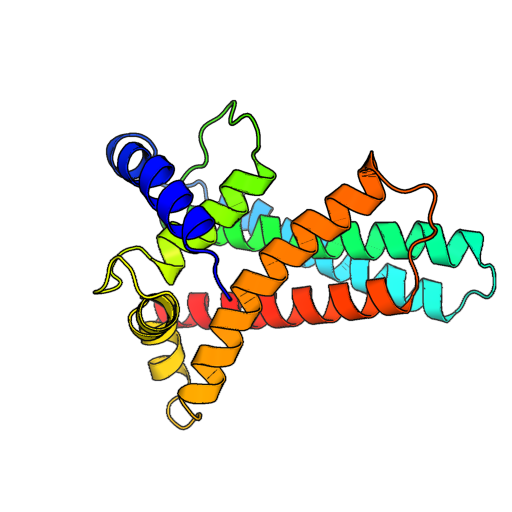 ILE A 1 193 ? 5.021 -5.495 6.689 1.00 93.69 193 ILE A N 1
ATOM 1611 C CA . ILE A 1 193 ? 4.307 -4.764 7.745 1.00 93.69 193 ILE A CA 1
ATOM 1612 C C . ILE A 1 193 ? 2.805 -5.105 7.753 1.00 93.69 193 ILE A C 1
ATOM 1614 O O . ILE A 1 193 ? 2.212 -5.269 8.820 1.00 93.69 193 ILE A O 1
ATOM 1618 N N . ILE A 1 194 ? 2.172 -5.206 6.578 1.00 94.81 194 ILE A N 1
ATOM 1619 C CA . ILE A 1 194 ? 0.754 -5.577 6.477 1.00 94.81 194 ILE A CA 1
ATOM 1620 C C . ILE A 1 194 ? 0.530 -7.030 6.911 1.00 94.81 194 ILE A C 1
ATOM 1622 O O . ILE A 1 194 ? -0.425 -7.307 7.632 1.00 94.81 194 ILE A O 1
ATOM 1626 N N . GLU A 1 195 ? 1.384 -7.960 6.489 1.00 93.75 195 GLU A N 1
ATOM 1627 C CA . GLU A 1 195 ? 1.275 -9.373 6.859 1.00 93.75 195 GLU A CA 1
ATOM 1628 C C . GLU A 1 195 ? 1.492 -9.578 8.365 1.00 93.75 195 GLU A C 1
ATOM 1630 O O . GLU A 1 195 ? 0.697 -10.289 8.979 1.00 93.75 195 GLU A O 1
ATOM 1635 N N . GLU A 1 196 ? 2.475 -8.898 8.967 1.00 92.88 196 GLU A N 1
ATOM 1636 C CA . GLU A 1 196 ? 2.668 -8.837 10.424 1.00 92.88 196 GLU A CA 1
ATOM 1637 C C . GLU A 1 196 ? 1.387 -8.332 11.111 1.00 92.88 196 GLU A C 1
ATOM 1639 O O . GLU A 1 196 ? 0.850 -8.994 11.993 1.00 92.88 196 GLU A O 1
ATOM 1644 N N . TYR A 1 197 ? 0.823 -7.208 10.653 1.00 92.62 197 TYR A N 1
ATOM 1645 C CA . TYR A 1 197 ? -0.401 -6.641 11.234 1.00 92.62 197 TYR A CA 1
ATOM 1646 C C . TYR A 1 197 ? -1.633 -7.548 11.078 1.00 92.62 197 TYR A C 1
ATOM 1648 O O . TYR A 1 197 ? -2.540 -7.522 11.901 1.00 92.62 197 TYR A O 1
ATOM 1656 N N . ILE A 1 198 ? -1.711 -8.354 10.023 1.00 92.19 198 ILE A N 1
ATOM 1657 C CA . ILE A 1 198 ? -2.809 -9.316 9.862 1.00 92.19 198 ILE A CA 1
ATOM 1658 C C . ILE A 1 198 ? -2.636 -10.499 10.812 1.00 92.19 198 ILE A C 1
ATOM 1660 O O . ILE A 1 198 ? -3.628 -11.026 11.311 1.00 92.19 198 ILE A O 1
ATOM 1664 N N . GLN A 1 199 ? -1.400 -10.934 11.059 1.00 91.00 199 GLN A N 1
ATOM 1665 C CA . GLN A 1 199 ? -1.118 -12.029 11.987 1.00 91.00 199 GLN A CA 1
ATOM 1666 C C . GLN A 1 199 ? -1.507 -11.669 13.422 1.00 91.00 199 GLN A C 1
ATOM 1668 O O . GLN A 1 199 ? -2.084 -12.513 14.099 1.00 91.00 199 GLN A O 1
ATOM 1673 N N . THR A 1 200 ? -1.312 -10.418 13.849 1.00 88.62 200 THR A N 1
ATOM 1674 C CA . THR A 1 200 ? -1.724 -9.966 15.194 1.00 88.62 200 THR A CA 1
ATOM 1675 C C . THR A 1 200 ? -3.222 -10.040 15.445 1.00 88.62 200 THR A C 1
ATOM 1677 O O . THR A 1 200 ? -3.629 -10.127 16.592 1.00 88.62 200 THR A O 1
ATOM 1680 N N . LYS A 1 201 ? -4.050 -10.014 14.395 1.00 81.00 201 LYS A N 1
ATOM 1681 C CA . LYS A 1 201 ? -5.510 -10.151 14.511 1.00 81.00 201 LYS A CA 1
ATOM 1682 C C . LYS A 1 201 ? -5.992 -11.600 14.604 1.00 81.00 201 LYS A C 1
ATOM 1684 O O . LYS A 1 201 ? -7.186 -11.822 14.771 1.00 81.00 201 LYS A O 1
ATOM 1689 N N . LYS A 1 202 ? -5.106 -12.573 14.379 1.00 75.12 202 LYS A N 1
ATOM 1690 C CA . LYS A 1 202 ? -5.428 -14.009 14.429 1.00 75.12 202 LYS A CA 1
ATOM 1691 C C . LYS A 1 202 ? -5.094 -14.653 15.776 1.00 75.12 202 LYS A C 1
ATOM 1693 O O . LYS A 1 202 ? -5.464 -15.808 15.969 1.00 75.12 202 LYS A O 1
ATOM 1698 N N . VAL A 1 203 ? -4.356 -13.936 16.622 1.00 48.38 203 VAL A N 1
ATOM 1699 C CA . VAL A 1 203 ? -4.007 -14.297 18.003 1.00 48.38 203 VAL A CA 1
ATOM 1700 C C . VAL A 1 203 ? -5.053 -13.690 18.926 1.00 48.38 203 VAL A C 1
ATOM 1702 O O . VAL A 1 203 ? -5.466 -14.398 19.865 1.00 48.38 203 VAL A O 1
#

Secondary structure (DSSP, 8-state):
---HHHHHHHHHHHHHHTTT-B-SS--HHHHHHHHHHHHHHHHHHHHHHHHHTT---HHHHHHHHHHHHHHHHHHHHHHHHHHHHHTTB-PPTT-TTHHHHHHHHHIIIIIITT-S-SS-HHHHHHHSHHHHHHHHHTTTS-HHHHHHHHHHHHHHHHHHHHHHHHHHHT-SSPPPHHHHHHHHHHHHHHHHHHHHHHHTT--

Nearest PDB structures (foldseek):
  6u1s-assembly1_A  TM=3.389E-01  e=7.048E+00  synthetic construct

Mean predicted aligned error: 5.58 Å

Solvent-accessible surface area (backbone atoms only — not comparable to full-atom values): 10826 Å² total; per-residue (Å²): 128,79,51,66,68,57,54,55,51,20,49,62,58,47,63,61,32,75,80,74,43,62,40,96,69,60,53,66,67,56,47,51,48,30,48,46,49,16,54,52,30,40,52,49,23,52,54,47,50,60,51,44,77,74,55,89,54,65,68,59,35,15,56,48,18,47,49,22,29,42,24,16,35,49,16,50,50,25,47,47,52,28,51,34,36,78,70,26,43,52,84,66,85,85,54,91,53,56,72,59,48,54,54,31,48,48,45,28,67,42,28,46,47,79,20,90,48,96,84,47,67,67,55,14,46,65,44,3,57,51,40,56,44,47,53,64,69,43,78,88,60,63,57,69,56,55,51,49,49,53,54,46,41,59,52,43,56,52,50,34,53,53,51,37,49,37,70,74,74,71,52,102,62,78,41,47,59,68,60,19,53,54,32,44,53,48,35,50,56,40,48,51,55,51,53,53,53,55,53,55,75,75,109

Foldseek 3Di:
DPDLVLLVVLCVVVVVCVVPFFAPAQDPCLLVVLLVLLVVLLVVLVVLLVVLVVDDDQQSVQVSLLSLLVSLLSSLLSLLVSVCNVVRGDDDPPPVCSLSNSLSSCCVQFQQVQQPDRGDNLSSLCRGPLLVLLVVLVVPDDSVVLSVLSVLLSVLSVVSSVSNCCVVPNDPDGRHSVSSVVSSVSSVSNVVSSVSSVVSVVD

Radius of gyration: 17.41 Å; Cα contacts (8 Å, |Δi|>4): 245; chains: 1; bounding box: 45×33×46 Å